Protein AF-0000000079719500 (afdb_homodimer)

Foldseek 3Di:
DPPPPPPVVVVCVQQVDDVQLLLLQVQLVHKDWLVVSVVSDPPDDPVNSVVNVVSNVVVQQKDWDWDPDVVIIIMIHGDPNNNVCNVVSVVVVVVCVVVVPD/DPPPPPPVVVVCVQQVDDVQLLLLQVQLVHKDWLVVSVVSDPPDDPVNSVVNVVSNVVVQQKDWDWDPDVVIIIMIHGDPNNNVCNVVSVVVVVVCVVVVPD

InterPro domains:
  IPR002577 Helix-turn-helix, HxlR type [PF01638] (14-101)
  IPR002577 Helix-turn-helix, HxlR type [PS51118] (6-102)
  IPR036388 Winged helix-like DNA-binding domain superfamily [G3DSA:1.10.10.10] (1-102)
  IPR036390 Winged helix DNA-binding domain superfamily [SSF46785] (4-100)

Organism: NCBI:txid616991

Structure (mmCIF, N/CA/C/O backbone):
data_AF-0000000079719500-model_v1
#
loop_
_entity.id
_entity.type
_entity.pdbx_description
1 polymer 'HxlR family transcriptional regulator'
#
loop_
_atom_site.group_PDB
_atom_site.id
_atom_site.type_symbol
_atom_site.label_atom_id
_atom_site.label_alt_id
_atom_site.label_comp_id
_atom_site.label_asym_id
_atom_site.label_entity_id
_atom_site.label_seq_id
_atom_site.pdbx_PDB_ins_code
_atom_site.Cartn_x
_atom_site.Cartn_y
_atom_site.Cartn_z
_atom_site.occupancy
_atom_site.B_iso_or_equiv
_atom_site.auth_seq_id
_atom_site.auth_comp_id
_atom_site.auth_asym_id
_atom_site.auth_atom_id
_atom_site.pdbx_PDB_model_num
ATOM 1 N N . MET A 1 1 ? 27.797 7.801 4.324 1 23.97 1 MET A N 1
ATOM 2 C CA . MET A 1 1 ? 26.609 8.305 3.648 1 23.97 1 MET A CA 1
ATOM 3 C C . MET A 1 1 ? 25.406 7.387 3.893 1 23.97 1 MET A C 1
ATOM 5 O O . MET A 1 1 ? 25.406 6.242 3.436 1 23.97 1 MET A O 1
ATOM 9 N N . ILE A 1 2 ? 25.016 7.258 5.203 1 33.28 2 ILE A N 1
ATOM 10 C CA . ILE A 1 2 ? 23.984 6.379 5.727 1 33.28 2 ILE A CA 1
ATOM 11 C C . ILE A 1 2 ? 22.859 6.227 4.691 1 33.28 2 ILE A C 1
ATOM 13 O O . ILE A 1 2 ? 22.234 7.211 4.301 1 33.28 2 ILE A O 1
ATOM 17 N N . LYS A 1 3 ? 23.172 5.645 3.695 1 38.34 3 LYS A N 1
ATOM 18 C CA . LYS A 1 3 ? 22.188 5.359 2.656 1 38.34 3 LYS A CA 1
ATOM 19 C C . LYS A 1 3 ? 20.781 5.258 3.242 1 38.34 3 LYS A C 1
ATOM 21 O O . LYS A 1 3 ? 20.516 4.418 4.102 1 38.34 3 LYS A O 1
ATOM 26 N N . ASN A 1 4 ? 20.188 6.289 3.816 1 45.47 4 ASN A N 1
ATOM 27 C CA . ASN A 1 4 ? 18.906 6.457 4.473 1 45.47 4 ASN A CA 1
ATOM 28 C C . ASN A 1 4 ? 17.828 5.566 3.844 1 45.47 4 ASN A C 1
ATOM 30 O O . ASN A 1 4 ? 16.969 6.047 3.111 1 45.47 4 ASN A O 1
ATOM 34 N N . ASN A 1 5 ? 18.297 4.398 3.344 1 58.22 5 ASN A N 1
ATOM 35 C CA . ASN A 1 5 ? 17.359 3.473 2.707 1 58.22 5 ASN A CA 1
ATOM 36 C C . ASN A 1 5 ? 16.234 3.082 3.65 1 58.22 5 ASN A C 1
ATOM 38 O O . ASN A 1 5 ? 16.469 2.445 4.68 1 58.22 5 ASN A O 1
ATOM 42 N N . CYS A 1 6 ? 15.211 3.836 3.711 1 82.19 6 CYS A N 1
ATOM 43 C CA . CYS A 1 6 ? 14.023 3.682 4.539 1 82.19 6 CYS A CA 1
ATOM 44 C C . CYS A 1 6 ? 13.344 2.34 4.277 1 82.19 6 CYS A C 1
ATOM 46 O O . CYS A 1 6 ? 12.898 2.072 3.16 1 82.19 6 CYS A O 1
ATOM 48 N N . PRO A 1 7 ? 13.641 1.379 5.207 1 91.62 7 PRO A N 1
ATOM 49 C CA . PRO A 1 7 ? 13.008 0.062 5.078 1 91.62 7 PRO A CA 1
ATOM 50 C C . PRO A 1 7 ? 11.586 0.141 4.539 1 91.62 7 PRO A C 1
ATOM 52 O O . PRO A 1 7 ? 11.18 -0.694 3.729 1 91.62 7 PRO A O 1
ATOM 55 N N . LEU A 1 8 ? 10.953 1.129 4.938 1 93.12 8 LEU A N 1
ATOM 56 C CA . LEU A 1 8 ? 9.586 1.283 4.457 1 93.12 8 LEU A CA 1
ATOM 57 C C . LEU A 1 8 ? 9.562 1.54 2.953 1 93.12 8 LEU A C 1
ATOM 59 O O . LEU A 1 8 ? 8.695 1.028 2.246 1 93.12 8 LEU A O 1
ATOM 63 N N . HIS A 1 9 ? 10.523 2.26 2.502 1 91.25 9 HIS A N 1
ATOM 64 C CA . HIS A 1 9 ? 10.625 2.512 1.068 1 91.25 9 HIS A CA 1
ATOM 65 C C . HIS A 1 9 ? 10.789 1.209 0.291 1 91.25 9 HIS A C 1
ATOM 67 O O . HIS A 1 9 ? 10.172 1.028 -0.761 1 91.25 9 HIS A O 1
ATOM 73 N N . TYR A 1 10 ? 11.633 0.415 0.785 1 91.69 10 TYR A N 1
ATOM 74 C CA . TYR A 1 10 ? 11.836 -0.881 0.148 1 91.69 10 TYR A CA 1
ATOM 75 C C . TYR A 1 10 ? 10.531 -1.664 0.072 1 91.69 10 TYR A C 1
ATOM 77 O O . TYR A 1 10 ? 10.172 -2.178 -0.989 1 91.69 10 TYR A O 1
ATOM 85 N N . THR A 1 11 ? 9.82 -1.771 1.182 1 94.81 11 THR A N 1
ATOM 86 C CA . THR A 1 11 ? 8.539 -2.479 1.233 1 94.81 11 THR A CA 1
ATOM 87 C C . THR A 1 11 ? 7.562 -1.907 0.212 1 94.81 11 THR A C 1
ATOM 89 O O . THR A 1 11 ? 6.953 -2.654 -0.556 1 94.81 11 THR A O 1
ATOM 92 N N . LEU A 1 12 ? 7.523 -0.598 0.127 1 94.38 12 LEU A N 1
ATOM 93 C CA . LEU A 1 12 ? 6.527 0.059 -0.716 1 94.38 12 LEU A CA 1
ATOM 94 C C . LEU A 1 12 ? 6.918 -0.037 -2.188 1 94.38 12 LEU A C 1
ATOM 96 O O . LEU A 1 12 ? 6.051 -0.003 -3.064 1 94.38 12 LEU A O 1
ATOM 100 N N . ASN A 1 13 ? 8.18 -0.228 -2.447 1 92.25 13 ASN A N 1
ATOM 101 C CA . ASN A 1 13 ? 8.602 -0.524 -3.812 1 92.25 13 ASN A CA 1
ATOM 102 C C . ASN A 1 13 ? 8.086 -1.883 -4.277 1 92.25 13 ASN A C 1
ATOM 104 O O . ASN A 1 13 ? 7.82 -2.08 -5.465 1 92.25 13 ASN A O 1
ATOM 108 N N . LEU A 1 14 ? 7.867 -2.717 -3.361 1 94.5 14 LEU A N 1
ATOM 109 C CA . LEU A 1 14 ? 7.484 -4.082 -3.707 1 94.5 14 LEU A CA 1
ATOM 110 C C . LEU A 1 14 ? 5.969 -4.242 -3.691 1 94.5 14 LEU A C 1
ATOM 112 O O . LEU A 1 14 ? 5.406 -4.949 -4.531 1 94.5 14 LEU A O 1
ATOM 116 N N . ILE A 1 15 ? 5.301 -3.51 -2.725 1 95.06 15 ILE A N 1
ATOM 117 C CA . ILE A 1 15 ? 3.881 -3.811 -2.592 1 95.06 15 ILE A CA 1
ATOM 118 C C . ILE A 1 15 ? 3.086 -2.51 -2.482 1 95.06 15 ILE A C 1
ATOM 120 O O . ILE A 1 15 ? 1.913 -2.523 -2.104 1 95.06 15 ILE A O 1
ATOM 124 N N . GLY A 1 16 ? 3.684 -1.415 -2.834 1 91.69 16 GLY A N 1
ATOM 125 C CA . GLY A 1 16 ? 3.102 -0.11 -2.564 1 91.69 16 GLY A CA 1
ATOM 126 C C . GLY A 1 16 ? 2.102 0.327 -3.619 1 91.69 16 GLY A C 1
ATOM 127 O O . GLY A 1 16 ? 1.757 1.508 -3.703 1 91.69 16 GLY A O 1
ATOM 128 N N . THR A 1 17 ? 1.729 -0.508 -4.492 1 90 17 THR A N 1
ATOM 129 C CA . THR A 1 17 ? 0.647 -0.19 -5.418 1 90 17 THR A CA 1
ATOM 130 C C . THR A 1 17 ? -0.61 -0.985 -5.074 1 90 17 THR A C 1
ATOM 132 O O . THR A 1 17 ? -0.525 -2.068 -4.492 1 90 17 THR A O 1
ATOM 135 N N . LYS A 1 18 ? -1.757 -0.473 -5.52 1 88.12 18 LYS A N 1
ATOM 136 C CA . LYS A 1 18 ? -3.057 -0.973 -5.078 1 88.12 18 LYS A CA 1
ATOM 137 C C . LYS A 1 18 ? -3.244 -2.434 -5.473 1 88.12 18 LYS A C 1
ATOM 139 O O . LYS A 1 18 ? -3.672 -3.254 -4.656 1 88.12 18 LYS A O 1
ATOM 144 N N . TRP A 1 19 ? -2.818 -2.855 -6.582 1 94.12 19 TRP A N 1
ATOM 145 C CA . TRP A 1 19 ? -3.158 -4.18 -7.09 1 94.12 19 TRP A CA 1
ATOM 146 C C . TRP A 1 19 ? -2.281 -5.25 -6.449 1 94.12 19 TRP A C 1
ATOM 148 O O . TRP A 1 19 ? -2.711 -6.395 -6.285 1 94.12 19 TRP A O 1
ATOM 158 N N . LYS A 1 20 ? -1.087 -4.848 -6.035 1 97.19 20 LYS A N 1
ATOM 159 C CA . LYS A 1 20 ? -0.121 -5.82 -5.531 1 97.19 20 LYS A CA 1
ATOM 160 C C . LYS A 1 20 ? -0.601 -6.441 -4.223 1 97.19 20 LYS A C 1
ATOM 162 O O . LYS A 1 20 ? -0.71 -7.664 -4.117 1 97.19 20 LYS A O 1
ATOM 167 N N . PRO A 1 21 ? -1.02 -5.617 -3.295 1 97.19 21 PRO A N 1
ATOM 168 C CA . PRO A 1 21 ? -1.505 -6.238 -2.059 1 97.19 21 PRO A CA 1
ATOM 169 C C . PRO A 1 21 ? -2.787 -7.043 -2.264 1 97.19 21 PRO A C 1
ATOM 171 O O . PRO A 1 21 ? -3.004 -8.047 -1.583 1 97.19 21 PRO A O 1
ATOM 174 N N . LEU A 1 22 ? -3.641 -6.641 -3.164 1 96.5 22 LEU A N 1
ATOM 175 C CA . LEU A 1 22 ? -4.879 -7.367 -3.42 1 96.5 22 LEU A CA 1
ATOM 176 C C . LEU A 1 22 ? -4.594 -8.758 -3.98 1 96.5 22 LEU A C 1
ATOM 178 O O . LEU A 1 22 ? -5.18 -9.742 -3.535 1 96.5 22 LEU A O 1
ATOM 182 N N . ILE A 1 23 ? -3.672 -8.812 -4.883 1 97.31 23 ILE A N 1
ATOM 183 C CA . ILE A 1 23 ? -3.291 -10.086 -5.48 1 97.31 23 ILE A CA 1
ATOM 184 C C . ILE A 1 23 ? -2.662 -10.984 -4.422 1 97.31 23 ILE A C 1
ATOM 186 O O . ILE A 1 23 ? -3.057 -12.141 -4.266 1 97.31 23 ILE A O 1
ATOM 190 N N . LEU A 1 24 ? -1.771 -10.461 -3.664 1 98.38 24 LEU A N 1
ATOM 191 C CA . LEU A 1 24 ? -1.08 -11.227 -2.631 1 98.38 24 LEU A CA 1
ATOM 192 C C . LEU A 1 24 ? -2.066 -11.758 -1.598 1 98.38 24 LEU A C 1
ATOM 194 O O . LEU A 1 24 ? -1.95 -12.906 -1.153 1 98.38 24 LEU A O 1
ATOM 198 N N . PHE A 1 25 ? -3.01 -10.938 -1.284 1 97.81 25 PHE A N 1
ATOM 199 C CA . PHE A 1 25 ? -4.004 -11.297 -0.277 1 97.81 25 PHE A CA 1
ATOM 200 C C . PHE A 1 25 ? -4.816 -12.508 -0.719 1 97.81 25 PHE A C 1
ATOM 202 O O . PHE A 1 25 ? -5.031 -13.438 0.063 1 97.81 25 PHE A O 1
ATOM 209 N N . HIS A 1 26 ? -5.27 -12.492 -1.947 1 97.19 26 HIS A N 1
ATOM 210 C CA . HIS A 1 26 ? -6.109 -13.578 -2.453 1 97.19 26 HIS A CA 1
ATOM 211 C C . HIS A 1 26 ? -5.316 -14.875 -2.576 1 97.19 26 HIS A C 1
ATOM 213 O O . HIS A 1 26 ? -5.895 -15.961 -2.568 1 97.19 26 HIS A O 1
ATOM 219 N N . LEU A 1 27 ? -3.99 -14.812 -2.58 1 98.31 27 LEU A N 1
ATOM 220 C CA . LEU A 1 27 ? -3.148 -15.992 -2.721 1 98.31 27 LEU A CA 1
ATOM 221 C C . LEU A 1 27 ? -2.783 -16.562 -1.354 1 98.31 27 LEU A C 1
ATOM 223 O O . LEU A 1 27 ? -2.162 -17.625 -1.267 1 98.31 27 LEU A O 1
ATOM 227 N N . LEU A 1 28 ? -3.148 -15.859 -0.327 1 97.94 28 LEU A N 1
ATOM 228 C CA . LEU A 1 28 ? -2.852 -16.328 1.02 1 97.94 28 LEU A CA 1
ATOM 229 C C . LEU A 1 28 ? -3.527 -17.672 1.285 1 97.94 28 LEU A C 1
ATOM 231 O O . LEU A 1 28 ? -3.014 -18.5 2.051 1 97.94 28 LEU A O 1
ATOM 235 N N . ASP A 1 29 ? -4.629 -17.891 0.663 1 95.56 29 ASP A N 1
ATOM 236 C CA . ASP A 1 29 ? -5.395 -19.109 0.908 1 95.56 29 ASP A CA 1
ATOM 237 C C . ASP A 1 29 ? -4.906 -20.25 0.025 1 95.56 29 ASP A C 1
ATOM 239 O O . ASP A 1 29 ? -5.418 -21.375 0.107 1 95.56 29 ASP A O 1
ATOM 243 N N . GLY A 1 30 ? -3.967 -20 -0.856 1 97.88 30 GLY A N 1
ATOM 244 C CA . GLY A 1 30 ? -3.402 -21.016 -1.72 1 97.88 30 GLY A CA 1
ATOM 245 C C . GLY A 1 30 ? -3.277 -20.578 -3.166 1 97.88 30 GLY A C 1
ATOM 246 O O . GLY A 1 30 ? -3.66 -19.469 -3.514 1 97.88 30 GLY A O 1
ATOM 247 N N . PRO A 1 31 ? -2.709 -21.5 -3.963 1 98.5 31 PRO A N 1
ATOM 248 C CA . PRO A 1 31 ? -2.539 -21.188 -5.387 1 98.5 31 PRO A CA 1
ATOM 249 C C . PRO A 1 31 ? -3.867 -20.969 -6.102 1 98.5 31 PRO A C 1
ATOM 251 O O . PRO A 1 31 ? -4.875 -21.594 -5.762 1 98.5 31 PRO A O 1
ATOM 254 N N . LEU A 1 32 ? -3.846 -20.078 -7.078 1 98.56 32 LEU A N 1
ATOM 255 C CA . LEU A 1 32 ? -5.016 -19.812 -7.906 1 98.56 32 LEU A CA 1
ATOM 256 C C . LEU A 1 32 ? -4.633 -19.734 -9.383 1 98.56 32 LEU A C 1
ATOM 258 O O . LEU A 1 32 ? -3.568 -19.219 -9.727 1 98.56 32 LEU A O 1
ATOM 262 N N . ARG A 1 33 ? -5.57 -20.25 -10.148 1 98.06 33 ARG A N 1
ATOM 263 C CA . ARG A 1 33 ? -5.41 -20.062 -11.586 1 98.06 33 ARG A CA 1
ATOM 264 C C . ARG A 1 33 ? -5.512 -18.594 -11.961 1 98.06 33 ARG A C 1
ATOM 266 O O . ARG A 1 33 ? -6.262 -17.844 -11.344 1 98.06 33 ARG A O 1
ATOM 273 N N . SER A 1 34 ? -4.805 -18.266 -13.031 1 97.81 34 SER A N 1
ATOM 274 C CA . SER A 1 34 ? -4.703 -16.875 -13.453 1 97.81 34 SER A CA 1
ATOM 275 C C . SER A 1 34 ? -6.082 -16.25 -13.648 1 97.81 34 SER A C 1
ATOM 277 O O . SER A 1 34 ? -6.371 -15.195 -13.086 1 97.81 34 SER A O 1
ATOM 279 N N . GLY A 1 35 ? -6.922 -16.922 -14.375 1 97.06 35 GLY A N 1
ATOM 280 C CA . GLY A 1 35 ? -8.25 -16.406 -14.641 1 97.06 35 GLY A CA 1
ATOM 281 C C . GLY A 1 35 ? -9.086 -16.219 -13.383 1 97.06 35 GLY A C 1
ATOM 282 O O . GLY A 1 35 ? -9.797 -15.227 -13.25 1 97.06 35 GLY A O 1
ATOM 283 N N . VAL A 1 36 ? -9.023 -17.125 -12.469 1 97.31 36 VAL A N 1
ATOM 284 C CA . VAL A 1 36 ? -9.758 -17.078 -11.203 1 97.31 36 VAL A CA 1
ATOM 285 C C . VAL A 1 36 ? -9.234 -15.922 -10.344 1 97.31 36 VAL A C 1
ATOM 287 O O . VAL A 1 36 ? -10.016 -15.164 -9.773 1 97.31 36 VAL A O 1
ATOM 290 N N . LEU A 1 37 ? -7.914 -15.805 -10.297 1 97.56 37 LEU A N 1
ATOM 291 C CA . LEU A 1 37 ? -7.281 -14.742 -9.531 1 97.56 37 LEU A CA 1
ATOM 292 C C . LEU A 1 37 ? -7.707 -13.367 -10.039 1 97.56 37 LEU A C 1
ATOM 294 O O . LEU A 1 37 ? -8.086 -12.5 -9.25 1 97.56 37 LEU A O 1
ATOM 298 N N . GLN A 1 38 ? -7.684 -13.188 -11.312 1 97.25 38 GLN A N 1
ATOM 299 C CA . GLN A 1 38 ? -8.07 -11.906 -11.891 1 97.25 38 GLN A CA 1
ATOM 300 C C . GLN A 1 38 ? -9.516 -11.57 -11.562 1 97.25 38 GLN A C 1
ATOM 302 O O . GLN A 1 38 ? -9.828 -10.422 -11.234 1 97.25 38 GLN A O 1
ATOM 307 N N . LYS A 1 39 ? -10.398 -12.539 -11.57 1 95.75 39 LYS A N 1
ATOM 308 C CA . LYS A 1 39 ? -11.82 -12.336 -11.32 1 95.75 39 LYS A CA 1
ATOM 309 C C . LYS A 1 39 ? -12.07 -11.922 -9.867 1 95.75 39 LYS A C 1
ATOM 311 O O . LYS A 1 39 ? -13.039 -11.219 -9.578 1 95.75 39 LYS A O 1
ATOM 316 N N . LYS A 1 40 ? -11.219 -12.32 -8.992 1 94.25 40 LYS A N 1
ATOM 317 C CA . LYS A 1 40 ? -11.375 -12.016 -7.574 1 94.25 40 LYS A CA 1
ATOM 318 C C . LYS A 1 40 ? -11.016 -10.562 -7.281 1 94.25 40 LYS A C 1
ATOM 320 O O . LYS A 1 40 ? -11.359 -10.039 -6.219 1 94.25 40 LYS A O 1
ATOM 325 N N . ILE A 1 41 ? -10.312 -9.953 -8.195 1 93.19 41 ILE A N 1
ATOM 326 C CA . ILE A 1 41 ? -9.867 -8.578 -7.992 1 93.19 41 ILE A CA 1
ATOM 327 C C . ILE A 1 41 ? -10.766 -7.621 -8.773 1 93.19 41 ILE A C 1
ATOM 329 O O . ILE A 1 41 ? -10.523 -7.359 -9.961 1 93.19 41 ILE A O 1
ATOM 333 N N . SER A 1 42 ? -11.672 -7.062 -8.086 1 88.56 42 SER A N 1
ATOM 334 C CA . SER A 1 42 ? -12.664 -6.199 -8.719 1 88.56 42 SER A CA 1
ATOM 335 C C . SER A 1 42 ? -12.023 -4.934 -9.273 1 88.56 42 SER A C 1
ATOM 337 O O . SER A 1 42 ? -11.266 -4.258 -8.578 1 88.56 42 SER A O 1
ATOM 339 N N . GLY A 1 43 ? -12.336 -4.754 -10.578 1 90.81 43 GLY A N 1
ATOM 340 C CA . GLY A 1 43 ? -11.977 -3.463 -11.141 1 90.81 43 GLY A CA 1
ATOM 341 C C . GLY A 1 43 ? -10.633 -3.469 -11.844 1 90.81 43 GLY A C 1
ATOM 342 O O . GLY A 1 43 ? -10.273 -2.504 -12.516 1 90.81 43 GLY A O 1
ATOM 343 N N . VAL A 1 44 ? -9.898 -4.57 -11.75 1 93.75 44 VAL A N 1
ATOM 344 C CA . VAL A 1 44 ? -8.57 -4.602 -12.359 1 93.75 44 VAL A CA 1
ATOM 345 C C . VAL A 1 44 ? -8.695 -4.938 -13.844 1 93.75 44 VAL A C 1
ATOM 347 O O . VAL A 1 44 ? -9.438 -5.848 -14.219 1 93.75 44 VAL A O 1
ATOM 350 N N . SER A 1 45 ? -8.039 -4.191 -14.68 1 96.44 45 SER A N 1
ATOM 351 C CA . SER A 1 45 ? -7.984 -4.523 -16.094 1 96.44 45 SER A CA 1
ATOM 352 C C . SER A 1 45 ? -7.012 -5.668 -16.359 1 96.44 45 SER A C 1
ATOM 354 O O . SER A 1 45 ? -6.133 -5.945 -15.539 1 96.44 45 SER A O 1
ATOM 356 N N . ASN A 1 46 ? -7.168 -6.258 -17.516 1 96.81 46 ASN A N 1
ATOM 357 C CA . ASN A 1 46 ? -6.262 -7.328 -17.906 1 96.81 46 ASN A CA 1
ATOM 358 C C . ASN A 1 46 ? -4.816 -6.844 -17.969 1 96.81 46 ASN A C 1
ATOM 360 O O . ASN A 1 46 ? -3.902 -7.547 -17.531 1 96.81 46 ASN A O 1
ATOM 364 N N . LYS A 1 47 ? -4.633 -5.777 -18.5 1 97.75 47 LYS A N 1
ATOM 365 C CA . LYS A 1 47 ? -3.291 -5.211 -18.625 1 97.75 47 LYS A CA 1
ATOM 366 C C . LYS A 1 47 ? -2.645 -5.023 -17.25 1 97.75 47 LYS A C 1
ATOM 368 O O . LYS A 1 47 ? -1.52 -5.477 -17.031 1 97.75 47 LYS A O 1
ATOM 373 N N . MET A 1 48 ? -3.391 -4.344 -16.359 1 97.06 48 MET A N 1
ATOM 374 C CA . MET A 1 48 ? -2.861 -4.055 -15.031 1 97.06 48 MET A CA 1
ATOM 375 C C . MET A 1 48 ? -2.639 -5.344 -14.242 1 97.06 48 MET A C 1
ATOM 377 O O . MET A 1 48 ? -1.677 -5.449 -13.484 1 97.06 48 MET A O 1
ATOM 381 N N . PHE A 1 49 ? -3.533 -6.258 -14.43 1 97.88 49 PHE A N 1
ATOM 382 C CA . PHE A 1 49 ? -3.363 -7.555 -13.789 1 97.88 49 PHE A CA 1
ATOM 383 C C . PHE A 1 49 ? -2.074 -8.227 -14.242 1 97.88 49 PHE A C 1
ATOM 385 O O . PHE A 1 49 ? -1.24 -8.609 -13.422 1 97.88 49 PHE A O 1
ATOM 392 N N . THR A 1 50 ? -1.858 -8.375 -15.531 1 98.12 50 THR A N 1
ATOM 393 C CA . THR A 1 50 ? -0.696 -9.039 -16.109 1 98.12 50 THR A CA 1
ATOM 394 C C . THR A 1 50 ? 0.594 -8.352 -15.68 1 98.12 50 THR A C 1
ATOM 396 O O . THR A 1 50 ? 1.56 -9.008 -15.289 1 98.12 50 THR A O 1
ATOM 399 N N . GLN A 1 51 ? 0.554 -7.047 -15.75 1 98.06 51 GLN A N 1
ATOM 400 C CA . GLN A 1 51 ? 1.717 -6.277 -15.312 1 98.06 51 GLN A CA 1
ATOM 401 C C . GLN A 1 51 ? 2.037 -6.543 -13.844 1 98.06 51 GLN A C 1
ATOM 403 O O . GLN A 1 51 ? 3.203 -6.707 -13.484 1 98.06 51 GLN A O 1
ATOM 408 N N . THR A 1 52 ? 1.011 -6.582 -13.031 1 98.19 52 THR A N 1
ATOM 409 C CA . THR A 1 52 ? 1.183 -6.727 -11.594 1 98.19 52 THR A CA 1
ATOM 410 C C . THR A 1 52 ? 1.734 -8.109 -11.25 1 98.19 52 THR A C 1
ATOM 412 O O . THR A 1 52 ? 2.68 -8.227 -10.469 1 98.19 52 THR A O 1
ATOM 415 N N . VAL A 1 53 ? 1.207 -9.156 -11.812 1 98.44 53 VAL A N 1
ATOM 416 C CA . VAL A 1 53 ? 1.669 -10.5 -11.5 1 98.44 53 VAL A CA 1
ATOM 417 C C . VAL A 1 53 ? 3.1 -10.688 -12 1 98.44 53 VAL A C 1
ATOM 419 O O . VAL A 1 53 ? 3.896 -11.398 -11.375 1 98.44 53 VAL A O 1
ATOM 422 N N . ARG A 1 54 ? 3.436 -10.078 -13.102 1 98.44 54 ARG A N 1
ATOM 423 C CA . ARG A 1 54 ? 4.805 -10.141 -13.602 1 98.44 54 ARG A CA 1
ATOM 424 C C . ARG A 1 54 ? 5.773 -9.477 -12.625 1 98.44 54 ARG A C 1
ATOM 426 O O . ARG A 1 54 ? 6.832 -10.023 -12.328 1 98.44 54 ARG A O 1
ATOM 433 N N . GLU A 1 55 ? 5.445 -8.32 -12.172 1 98.19 55 GLU A N 1
ATOM 434 C CA . GLU A 1 55 ? 6.289 -7.609 -11.219 1 98.19 55 GLU A CA 1
ATOM 435 C C . GLU A 1 55 ? 6.438 -8.391 -9.922 1 98.19 55 GLU A C 1
ATOM 437 O O . GLU A 1 55 ? 7.535 -8.484 -9.367 1 98.19 55 GLU A O 1
ATOM 442 N N . LEU A 1 56 ? 5.332 -8.891 -9.445 1 98.5 56 LEU A N 1
ATOM 443 C CA . LEU A 1 56 ? 5.355 -9.68 -8.219 1 98.5 56 LEU A CA 1
ATOM 444 C C . LEU A 1 56 ? 6.238 -10.914 -8.375 1 98.5 56 LEU A C 1
ATOM 446 O O . LEU A 1 56 ? 6.938 -11.305 -7.438 1 98.5 56 LEU A O 1
ATOM 450 N N . GLU A 1 57 ? 6.148 -11.539 -9.547 1 98.69 57 GLU A N 1
ATOM 451 C CA . GLU A 1 57 ? 7.004 -12.688 -9.836 1 98.69 57 GLU A CA 1
ATOM 452 C C . GLU A 1 57 ? 8.477 -12.281 -9.883 1 98.69 57 GLU A C 1
ATOM 454 O O . GLU A 1 57 ? 9.328 -12.938 -9.281 1 98.69 57 GLU A O 1
ATOM 459 N N . GLN A 1 58 ? 8.812 -11.219 -10.594 1 98.12 58 GLN A N 1
ATOM 460 C CA . GLN A 1 58 ? 10.18 -10.719 -10.727 1 98.12 58 GLN A CA 1
ATOM 461 C C . GLN A 1 58 ? 10.766 -10.375 -9.359 1 98.12 58 GLN A C 1
ATOM 463 O O . GLN A 1 58 ? 11.961 -10.586 -9.125 1 98.12 58 GLN A O 1
ATOM 468 N N . ASP A 1 59 ? 9.922 -9.891 -8.469 1 96.81 59 ASP A N 1
ATOM 469 C CA . ASP A 1 59 ? 10.367 -9.469 -7.145 1 96.81 59 ASP A CA 1
ATOM 470 C C . ASP A 1 59 ? 10.391 -10.641 -6.168 1 96.81 59 ASP A C 1
ATOM 472 O O . ASP A 1 59 ? 10.727 -10.477 -4.996 1 96.81 59 ASP A O 1
ATOM 476 N N . GLY A 1 60 ? 9.969 -11.773 -6.641 1 97.81 60 GLY A N 1
ATOM 477 C CA . GLY A 1 60 ? 10.086 -12.992 -5.855 1 97.81 60 GLY A CA 1
ATOM 478 C C . GLY A 1 60 ? 8.992 -13.133 -4.816 1 97.81 60 GLY A C 1
ATOM 479 O O . GLY A 1 60 ? 9.172 -13.805 -3.801 1 97.81 60 GLY A O 1
ATOM 480 N N . LEU A 1 61 ? 7.883 -12.508 -5.043 1 98.5 61 LEU A N 1
ATOM 481 C CA . LEU A 1 61 ? 6.793 -12.57 -4.074 1 98.5 61 LEU A CA 1
ATOM 482 C C . LEU A 1 61 ? 5.785 -13.648 -4.457 1 98.5 61 LEU A C 1
ATOM 484 O O . LEU A 1 61 ? 5.098 -14.195 -3.592 1 98.5 61 LEU A O 1
ATOM 488 N N . ILE A 1 62 ? 5.66 -13.914 -5.75 1 98.81 62 ILE A N 1
ATOM 489 C CA . ILE A 1 62 ? 4.801 -15.008 -6.188 1 98.81 62 ILE A CA 1
ATOM 490 C C . ILE A 1 62 ? 5.566 -15.906 -7.156 1 98.81 62 ILE A C 1
ATOM 492 O O . ILE A 1 62 ? 6.582 -15.5 -7.719 1 98.81 62 ILE A O 1
ATOM 496 N N . ALA A 1 63 ? 5.121 -17.125 -7.246 1 98.81 63 ALA A N 1
ATOM 497 C CA . ALA A 1 63 ? 5.617 -18.109 -8.211 1 98.81 63 ALA A CA 1
ATOM 498 C C . ALA A 1 63 ? 4.57 -18.406 -9.281 1 98.81 63 ALA A C 1
ATOM 5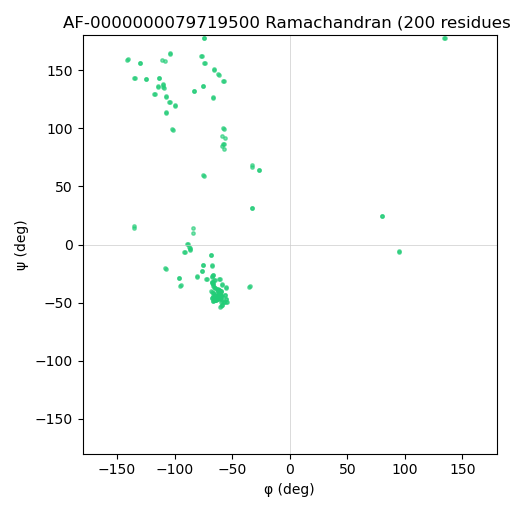00 O O . ALA A 1 63 ? 3.377 -18.5 -8.977 1 98.81 63 ALA A O 1
ATOM 501 N N . ARG A 1 64 ? 5.031 -18.484 -10.453 1 98.38 64 ARG A N 1
ATOM 502 C CA . ARG A 1 64 ? 4.199 -18.781 -11.609 1 98.38 64 ARG A CA 1
ATOM 503 C C . ARG A 1 64 ? 4.418 -20.219 -12.07 1 98.38 64 ARG A C 1
ATOM 505 O O . ARG A 1 64 ? 5.555 -20.641 -12.312 1 98.38 64 ARG A O 1
ATOM 512 N N . LYS A 1 65 ? 3.389 -21.047 -12.141 1 98.25 65 LYS A N 1
ATOM 513 C CA . LYS A 1 65 ? 3.453 -22.422 -12.641 1 98.25 65 LYS A CA 1
ATOM 514 C C . LYS A 1 65 ? 2.578 -22.594 -13.883 1 98.25 65 LYS A C 1
ATOM 516 O O . LYS A 1 65 ? 1.402 -22.219 -13.875 1 98.25 65 LYS A O 1
ATOM 521 N N . VAL A 1 66 ? 3.174 -23.141 -14.883 1 97.19 66 VAL A N 1
ATOM 522 C CA . VAL A 1 66 ? 2.447 -23.359 -16.125 1 97.19 66 VAL A CA 1
ATOM 523 C C . VAL A 1 66 ? 2.15 -24.859 -16.281 1 97.19 66 VAL A C 1
ATOM 525 O O . VAL A 1 66 ? 3.037 -25.688 -16.109 1 97.19 66 VAL A O 1
ATOM 528 N N . PHE A 1 67 ? 0.935 -25.188 -16.516 1 96.25 67 PHE A N 1
ATOM 529 C CA . PHE A 1 67 ? 0.522 -26.547 -16.797 1 96.25 67 PHE A CA 1
ATOM 530 C C . PHE A 1 67 ? 0.341 -26.766 -18.297 1 96.25 67 PHE A C 1
ATOM 532 O O . PHE A 1 67 ? -0.452 -26.062 -18.938 1 96.25 67 PHE A O 1
ATOM 539 N N . PRO A 1 68 ? 1.084 -27.641 -18.797 1 93.12 68 PRO A 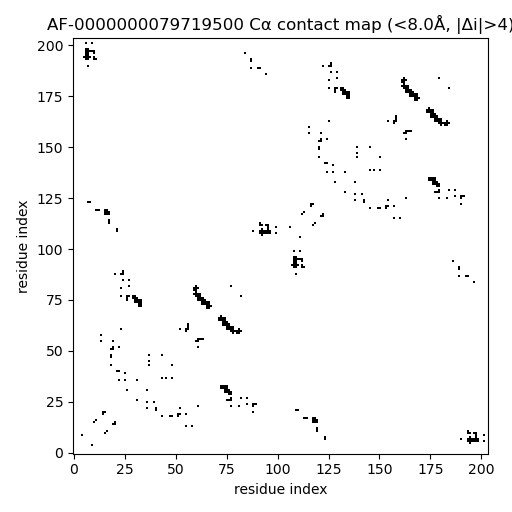N 1
ATOM 540 C CA . PRO A 1 68 ? 1.084 -27.859 -20.25 1 93.12 68 PRO A CA 1
ATOM 541 C C . PRO A 1 68 ? -0.163 -28.609 -20.734 1 93.12 68 PRO A C 1
ATOM 543 O O . PRO A 1 68 ? -0.063 -29.719 -21.25 1 93.12 68 PRO A O 1
ATOM 546 N N . VAL A 1 69 ? -1.286 -28.141 -20.547 1 93.5 69 VAL A N 1
ATOM 547 C CA . VAL A 1 69 ? -2.557 -28.641 -21.062 1 93.5 69 VAL A CA 1
ATOM 548 C C . VAL A 1 69 ? -3.023 -27.766 -22.219 1 93.5 69 VAL A C 1
ATOM 550 O O . VAL A 1 69 ? -2.355 -26.797 -22.578 1 93.5 69 VAL A O 1
ATOM 553 N N . VAL A 1 70 ? -3.98 -28.234 -23.016 1 92.19 70 VAL A N 1
ATOM 554 C CA . VAL A 1 70 ? -4.543 -27.453 -24.109 1 92.19 70 VAL A CA 1
ATOM 555 C C . VAL A 1 70 ? -5.953 -27 -23.75 1 92.19 70 VAL A C 1
ATOM 557 O O . VAL A 1 70 ? -6.848 -27.828 -23.562 1 92.19 70 VAL A O 1
ATOM 560 N N . PRO A 1 71 ? -6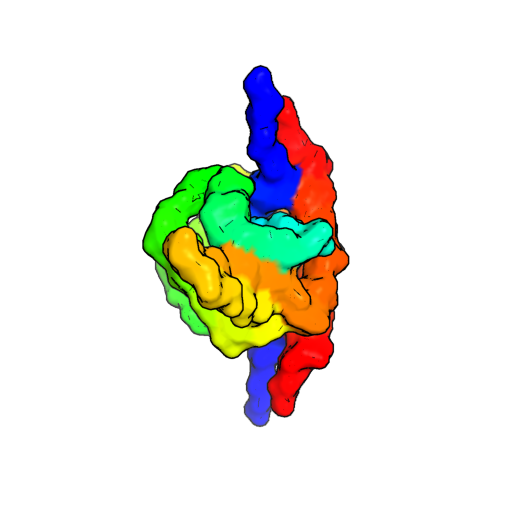.137 -25.547 -23.562 1 92.44 71 PRO A N 1
ATOM 561 C CA . PRO A 1 71 ? -5.156 -24.469 -23.562 1 92.44 71 PRO A CA 1
ATOM 562 C C . PRO A 1 71 ? -4.32 -24.422 -22.297 1 92.44 71 PRO A C 1
ATOM 564 O O . PRO A 1 71 ? -4.762 -24.906 -21.25 1 92.44 71 PRO A O 1
ATOM 567 N N . PRO A 1 72 ? -3.143 -23.844 -22.375 1 94.94 72 PRO A N 1
ATOM 568 C CA . PRO A 1 72 ? -2.262 -23.812 -21.203 1 94.94 72 PRO A CA 1
ATOM 569 C C . PRO A 1 72 ? -2.91 -23.141 -19.984 1 94.94 72 PRO A C 1
ATOM 571 O O . PRO A 1 72 ? -3.646 -22.156 -20.141 1 94.94 72 PRO A O 1
ATOM 574 N N . LYS A 1 73 ? -2.676 -23.688 -18.828 1 95.5 73 LYS A N 1
ATOM 575 C CA . LYS A 1 73 ? -3.17 -23.125 -17.578 1 95.5 73 LYS A CA 1
ATOM 576 C C . LYS A 1 73 ? -2.029 -22.547 -16.75 1 95.5 73 LYS A C 1
ATOM 578 O O . LYS A 1 73 ? -0.955 -23.156 -16.656 1 95.5 73 LYS A O 1
ATOM 583 N N . VAL A 1 74 ? -2.268 -21.422 -16.25 1 97.69 74 VAL A N 1
ATOM 584 C CA . VAL A 1 74 ? -1.282 -20.781 -15.383 1 97.69 74 VAL A CA 1
ATOM 585 C C . VAL A 1 74 ? -1.837 -20.656 -13.969 1 97.69 74 VAL A C 1
ATOM 587 O O . VAL A 1 74 ? -3.006 -20.312 -13.781 1 97.69 74 VAL A O 1
ATOM 590 N N . GLU A 1 75 ? -0.931 -21 -13 1 98.5 75 GLU A N 1
ATOM 591 C CA . GLU A 1 75 ? -1.275 -20.844 -11.594 1 98.5 75 GLU A CA 1
ATOM 592 C C . GLU A 1 75 ? -0.256 -19.984 -10.867 1 98.5 75 GLU A C 1
ATOM 594 O O . GLU A 1 75 ? 0.942 -20.047 -11.148 1 98.5 75 GLU A O 1
ATOM 599 N N . TYR A 1 76 ? -0.801 -19.203 -9.977 1 98.81 76 TYR A N 1
ATOM 600 C CA . TYR A 1 76 ? 0.063 -18.406 -9.125 1 98.81 76 TYR A CA 1
ATOM 601 C C . TYR A 1 76 ? -0.037 -18.859 -7.672 1 98.81 76 TYR A C 1
ATOM 603 O O . TYR A 1 76 ? -1.114 -19.234 -7.203 1 98.81 76 TYR A O 1
ATOM 611 N N . SER A 1 77 ? 1.112 -18.812 -6.988 1 98.88 77 SER A N 1
ATOM 612 C CA . SER A 1 77 ? 1.19 -19.078 -5.555 1 98.88 77 SER A CA 1
ATOM 613 C C . SER A 1 77 ? 2.17 -18.141 -4.867 1 98.88 77 SER A C 1
ATOM 615 O O . SER A 1 77 ? 3.008 -17.516 -5.527 1 98.88 77 SER A O 1
ATOM 617 N N . LEU A 1 78 ? 2.006 -18 -3.568 1 98.81 78 LEU A N 1
ATOM 618 C CA . LEU A 1 78 ? 2.963 -17.203 -2.818 1 98.81 78 LEU A CA 1
ATOM 619 C C . LEU A 1 78 ? 4.273 -17.953 -2.627 1 98.81 78 LEU A C 1
ATOM 621 O O . LEU A 1 78 ? 4.27 -19.172 -2.383 1 98.81 78 LEU A O 1
ATOM 625 N N . THR A 1 79 ? 5.395 -17.234 -2.828 1 98.69 79 THR A N 1
ATOM 626 C CA . THR A 1 79 ? 6.664 -17.75 -2.324 1 98.69 79 THR A CA 1
ATOM 627 C C . THR A 1 79 ? 6.746 -17.594 -0.808 1 98.69 79 THR A C 1
ATOM 629 O O . THR A 1 79 ? 5.816 -17.078 -0.182 1 98.69 79 THR A O 1
ATOM 632 N N . ASN A 1 80 ? 7.891 -18.094 -0.215 1 97.69 80 ASN A N 1
ATOM 633 C CA . ASN A 1 80 ? 8.109 -17.859 1.209 1 97.69 80 ASN A CA 1
ATOM 634 C C . ASN A 1 80 ? 8.164 -16.375 1.535 1 97.69 80 ASN A C 1
ATOM 636 O O . ASN A 1 80 ? 7.621 -15.93 2.549 1 97.69 80 ASN A O 1
ATOM 640 N N . LYS A 1 81 ? 8.805 -15.602 0.67 1 97.44 81 LYS A N 1
ATOM 641 C CA . LYS A 1 81 ? 8.867 -14.148 0.839 1 97.44 81 LYS A CA 1
ATOM 642 C C . LYS A 1 81 ? 7.477 -13.523 0.77 1 97.44 81 LYS A C 1
ATOM 644 O O . LYS A 1 81 ? 7.129 -12.688 1.602 1 97.44 81 LYS A O 1
ATOM 649 N N . GLY A 1 82 ? 6.684 -13.953 -0.184 1 98.25 82 GLY A N 1
ATOM 650 C CA . GLY A 1 82 ? 5.312 -13.477 -0.286 1 98.25 82 GLY A CA 1
ATOM 651 C C . GLY A 1 82 ? 4.473 -13.805 0.933 1 98.25 82 GLY A C 1
ATOM 652 O O . GLY A 1 82 ? 3.723 -12.961 1.424 1 98.25 82 GLY A O 1
ATOM 653 N N . LYS A 1 83 ? 4.664 -15.008 1.412 1 98.19 83 LYS A N 1
ATOM 654 C CA . LYS A 1 83 ? 3.906 -15.477 2.57 1 98.19 83 LYS A CA 1
ATOM 655 C C . LYS A 1 83 ? 4.266 -14.68 3.818 1 98.19 83 LYS A C 1
ATOM 657 O O . LYS A 1 83 ? 3.42 -14.469 4.691 1 98.19 83 LYS A O 1
ATOM 662 N N . SER A 1 84 ? 5.457 -14.227 3.865 1 97.75 84 SER A N 1
ATOM 663 C CA . SER A 1 84 ? 5.922 -13.508 5.043 1 97.75 84 SER A CA 1
ATOM 664 C C . SER A 1 84 ? 5.215 -12.164 5.18 1 97.75 84 SER A C 1
ATOM 666 O O . SER A 1 84 ? 5.309 -11.508 6.219 1 97.75 84 SER A O 1
ATOM 668 N N . LEU A 1 85 ? 4.43 -11.742 4.156 1 97.88 85 LEU A N 1
ATOM 669 C CA . LEU A 1 85 ? 3.674 -10.492 4.188 1 97.88 85 LEU A CA 1
ATOM 670 C C . LEU A 1 85 ? 2.289 -10.711 4.789 1 97.88 85 LEU A C 1
ATOM 672 O O . LEU A 1 85 ? 1.521 -9.766 4.949 1 97.88 85 LEU A O 1
ATOM 676 N N . GLU A 1 86 ? 1.973 -11.883 5.18 1 98.12 86 GLU A N 1
ATOM 677 C CA . GLU A 1 86 ? 0.617 -12.242 5.59 1 98.12 86 GLU A CA 1
ATOM 678 C C . GLU A 1 86 ? 0.112 -11.32 6.695 1 98.12 86 GLU A C 1
ATOM 680 O O . GLU A 1 86 ? -0.997 -10.789 6.609 1 98.12 86 GLU A O 1
ATOM 685 N N . ASP A 1 87 ? 0.931 -11.102 7.688 1 97.62 87 ASP A N 1
ATOM 686 C CA . ASP A 1 87 ? 0.482 -10.312 8.828 1 97.62 87 ASP A CA 1
ATOM 687 C C . ASP A 1 87 ? 0.135 -8.883 8.406 1 97.62 87 ASP A C 1
ATOM 689 O O . ASP A 1 87 ? -0.854 -8.312 8.875 1 97.62 87 ASP A O 1
ATOM 693 N N . ILE A 1 88 ? 0.918 -8.352 7.543 1 97.62 88 ILE A N 1
ATOM 694 C CA . ILE A 1 88 ? 0.691 -6.996 7.043 1 97.62 88 ILE A CA 1
ATOM 695 C C . ILE A 1 88 ? -0.602 -6.957 6.234 1 97.62 88 ILE A C 1
ATOM 697 O O . ILE A 1 88 ? -1.449 -6.086 6.445 1 97.62 88 ILE A O 1
ATOM 701 N N . LEU A 1 89 ? -0.791 -7.887 5.34 1 97.44 89 LEU A N 1
ATOM 702 C CA . LEU A 1 89 ? -1.967 -7.949 4.477 1 97.44 89 LEU A CA 1
ATOM 703 C C . LEU A 1 89 ? -3.236 -8.125 5.305 1 97.44 89 LEU A C 1
ATOM 705 O O . LEU A 1 89 ? -4.238 -7.453 5.062 1 97.44 89 LEU A O 1
ATOM 709 N N . ARG A 1 90 ? -3.168 -8.984 6.254 1 97.12 90 ARG A N 1
ATOM 710 C CA . ARG A 1 90 ? -4.328 -9.234 7.105 1 97.12 90 ARG A CA 1
ATOM 711 C C . ARG A 1 90 ? -4.637 -8.016 7.977 1 97.12 90 ARG A C 1
ATOM 713 O O . ARG A 1 90 ? -5.801 -7.707 8.227 1 97.12 90 ARG A O 1
ATOM 720 N N . SER A 1 91 ? -3.625 -7.383 8.492 1 97 91 SER A N 1
ATOM 721 C CA . SER A 1 91 ? -3.834 -6.176 9.281 1 97 91 SER A CA 1
ATOM 722 C C . SER A 1 91 ? -4.512 -5.086 8.453 1 97 91 SER A C 1
ATOM 724 O O . SER A 1 91 ? -5.391 -4.379 8.953 1 97 91 SER A O 1
ATOM 726 N N . MET A 1 92 ? -4.102 -4.934 7.207 1 96.44 92 MET A N 1
ATOM 727 C CA . MET A 1 92 ? -4.742 -3.967 6.316 1 96.44 92 MET A CA 1
ATOM 728 C C . MET A 1 92 ? -6.207 -4.324 6.09 1 96.44 92 MET A C 1
ATOM 730 O O . MET A 1 92 ? -7.07 -3.443 6.062 1 96.44 92 MET A O 1
ATOM 734 N N . ASP A 1 93 ? -6.445 -5.59 5.867 1 95.56 93 ASP A N 1
ATOM 735 C CA . ASP A 1 93 ? -7.812 -6.062 5.672 1 95.56 93 ASP A CA 1
ATOM 736 C C . ASP A 1 93 ? -8.672 -5.785 6.906 1 95.56 93 ASP A C 1
ATOM 738 O O . ASP A 1 93 ? -9.789 -5.289 6.789 1 95.56 93 ASP A O 1
ATOM 742 N N . GLN A 1 94 ? -8.102 -6.062 8.07 1 95.88 94 GLN A N 1
ATOM 743 C CA . GLN A 1 94 ? -8.82 -5.867 9.328 1 95.88 94 GLN A CA 1
ATOM 744 C C . GLN A 1 94 ? -9.078 -4.383 9.586 1 95.88 94 GLN A C 1
ATOM 746 O O . GLN A 1 94 ? -10.148 -4.012 10.07 1 95.88 94 GLN A O 1
ATOM 751 N N . TRP A 1 95 ? -8.102 -3.584 9.312 1 96.62 95 TRP A N 1
ATOM 752 C CA . TRP A 1 95 ? -8.281 -2.145 9.484 1 96.62 95 TRP A CA 1
ATOM 753 C C . TRP A 1 95 ? -9.43 -1.634 8.617 1 96.62 95 TRP A C 1
ATOM 755 O O . TRP A 1 95 ? -10.273 -0.862 9.086 1 96.62 95 TRP A O 1
ATOM 765 N N . GLY A 1 96 ? -9.406 -2.027 7.344 1 94.62 96 GLY A N 1
ATOM 766 C CA . GLY A 1 96 ? -10.492 -1.645 6.461 1 94.62 96 GLY A CA 1
ATOM 767 C C . GLY A 1 96 ? -11.859 -2.062 6.98 1 94.62 96 GLY A C 1
ATOM 768 O O . GLY A 1 96 ? -12.836 -1.325 6.84 1 94.62 96 GLY A O 1
ATOM 769 N N . ALA A 1 97 ? -11.922 -3.213 7.594 1 93.12 97 ALA A N 1
ATOM 770 C CA . ALA A 1 97 ? -13.172 -3.74 8.125 1 93.12 97 ALA A CA 1
ATOM 771 C C . ALA A 1 97 ? -13.672 -2.895 9.297 1 93.12 97 ALA A C 1
ATOM 773 O O . ALA A 1 97 ? -14.875 -2.785 9.523 1 93.12 97 ALA A O 1
ATOM 774 N N . ALA A 1 98 ? -12.672 -2.354 10.039 1 90.94 98 ALA A N 1
ATOM 775 C CA . ALA A 1 98 ? -13.016 -1.549 11.211 1 90.94 98 ALA A CA 1
ATOM 776 C C . ALA A 1 98 ? -13.586 -0.196 10.797 1 90.94 98 ALA A C 1
ATOM 778 O O . ALA A 1 98 ? -14.359 0.413 11.539 1 90.94 98 ALA A O 1
ATOM 779 N N . PHE A 1 99 ? -13.148 0.261 9.68 1 83.19 99 PHE A N 1
ATOM 780 C CA . PHE A 1 99 ? -13.547 1.598 9.258 1 83.19 99 PHE A CA 1
ATOM 781 C C . PHE A 1 99 ? -14.523 1.527 8.094 1 83.19 99 PHE A C 1
ATOM 783 O O . PHE A 1 99 ? -15.125 2.537 7.719 1 83.19 99 PHE A O 1
ATOM 790 N N . TYR A 1 100 ? -14.453 0.33 7.449 1 66.19 100 TYR A N 1
ATOM 791 C CA . TYR A 1 100 ? -15.375 0.152 6.336 1 66.19 100 TYR A CA 1
ATOM 792 C C . TYR A 1 100 ? -16.828 0.307 6.797 1 66.19 100 TYR A C 1
ATOM 794 O O . TYR A 1 100 ? -17.25 -0.329 7.766 1 66.19 100 TYR A O 1
ATOM 802 N N . GLU A 1 101 ? -17.25 1.486 6.836 1 54.75 101 GLU A N 1
ATOM 803 C CA . GLU A 1 101 ? -18.688 1.622 7.078 1 54.75 101 GLU A CA 1
ATOM 804 C C . GLU A 1 101 ? -19.5 0.907 6 1 54.75 101 GLU A C 1
ATOM 806 O O . GLU A 1 101 ? -19.25 1.078 4.809 1 54.75 101 GLU A O 1
ATOM 811 N N . ASP A 1 102 ? -19.953 -0.469 6.156 1 41.75 102 ASP A N 1
ATOM 812 C CA . ASP A 1 102 ? -21.047 -0.971 5.328 1 41.75 102 ASP A CA 1
ATOM 813 C C . ASP A 1 102 ? -22.109 0.101 5.113 1 41.75 102 ASP A C 1
ATOM 815 O O . ASP A 1 102 ? -22.391 0.893 6.016 1 41.75 102 ASP A O 1
ATOM 819 N N . MET B 1 1 ? -27 -8.75 -2.744 1 24.48 1 MET B N 1
ATOM 820 C CA . MET B 1 1 ? -25.844 -8.516 -3.607 1 24.48 1 MET B CA 1
ATOM 821 C C . MET B 1 1 ? -24.641 -8.094 -2.789 1 24.48 1 MET B C 1
ATOM 823 O O . MET B 1 1 ? -24.625 -7.02 -2.188 1 24.48 1 MET B O 1
ATOM 827 N N . ILE B 1 2 ? -24.203 -9.047 -1.89 1 33.41 2 ILE B N 1
ATOM 828 C CA . ILE B 1 2 ? -23.125 -8.875 -0.911 1 33.41 2 ILE B CA 1
ATOM 829 C C . ILE B 1 2 ? -22.062 -7.941 -1.475 1 33.41 2 ILE B C 1
ATOM 831 O O . ILE B 1 2 ? -21.453 -8.227 -2.51 1 33.41 2 ILE B O 1
ATOM 835 N N . LYS B 1 3 ? -22.406 -6.816 -1.602 1 38.31 3 LYS B N 1
ATOM 836 C CA . LYS B 1 3 ? -21.438 -5.809 -2.033 1 38.31 3 LYS B CA 1
ATOM 837 C C . LYS B 1 3 ? -20.016 -6.203 -1.638 1 38.31 3 LYS B C 1
ATOM 839 O O . LYS B 1 3 ? -19.719 -6.367 -0.452 1 38.31 3 LYS B O 1
ATOM 844 N N . ASN B 1 4 ? -19.406 -7.273 -2.127 1 45.22 4 ASN B N 1
ATOM 845 C CA . ASN B 1 4 ? -18.094 -7.867 -1.896 1 45.22 4 ASN B CA 1
ATOM 846 C C . ASN B 1 4 ? -17.047 -6.805 -1.596 1 45.22 4 ASN B C 1
ATOM 848 O O . ASN B 1 4 ? -16.203 -6.5 -2.445 1 45.22 4 ASN B O 1
ATOM 852 N N . ASN B 1 5 ? -17.516 -5.723 -0.954 1 58.06 5 ASN B N 1
ATOM 853 C CA . ASN B 1 5 ? -16.609 -4.625 -0.632 1 58.06 5 ASN B CA 1
ATOM 854 C C . ASN B 1 5 ? -15.445 -5.098 0.233 1 58.06 5 ASN B C 1
ATOM 856 O O . ASN B 1 5 ? -15.648 -5.531 1.368 1 58.06 5 ASN B O 1
ATOM 860 N N . CYS B 1 6 ? -14.422 -5.574 -0.324 1 81.94 6 CYS B N 1
ATOM 861 C CA . CYS B 1 6 ? -13.203 -6.121 0.276 1 81.94 6 CYS B CA 1
ATOM 862 C C . CYS B 1 6 ? -12.531 -5.09 1.168 1 81.94 6 CYS B C 1
ATOM 864 O O . CYS B 1 6 ? -12.109 -4.031 0.694 1 81.94 6 CYS B O 1
ATOM 866 N N . PRO B 1 7 ? -12.773 -5.242 2.502 1 91.62 7 PRO B N 1
ATOM 867 C CA . PRO B 1 7 ? -12.125 -4.336 3.453 1 91.62 7 PRO B CA 1
ATOM 868 C C . PRO B 1 7 ? -10.719 -3.93 3.02 1 91.62 7 PRO B C 1
ATOM 870 O O . PRO B 1 7 ? -10.328 -2.771 3.186 1 91.62 7 PRO B O 1
ATOM 873 N N . LEU B 1 8 ? -10.094 -4.836 2.438 1 93.19 8 LEU B N 1
ATOM 874 C CA . LEU B 1 8 ? -8.742 -4.52 1.978 1 93.19 8 LEU B CA 1
ATOM 875 C C . LEU B 1 8 ? -8.781 -3.473 0.87 1 93.19 8 LEU B C 1
ATOM 877 O O . LEU B 1 8 ? -7.93 -2.58 0.825 1 93.19 8 LEU B O 1
ATOM 881 N N . HIS B 1 9 ? -9.766 -3.559 0.064 1 91.31 9 HIS B N 1
ATOM 882 C CA . HIS B 1 9 ? -9.922 -2.566 -0.994 1 91.31 9 HIS B CA 1
ATOM 883 C C . HIS B 1 9 ? -10.094 -1.167 -0.416 1 91.31 9 HIS B C 1
ATOM 885 O O . HIS B 1 9 ? -9.516 -0.205 -0.925 1 91.31 9 HIS B O 1
ATOM 891 N N . TYR B 1 10 ? -10.914 -1.094 0.547 1 91.62 10 TYR B N 1
ATOM 892 C CA . TYR B 1 10 ? -11.117 0.19 1.207 1 91.62 10 TYR B CA 1
ATOM 893 C C . TYR B 1 10 ? -9.805 0.747 1.743 1 91.62 10 TYR B C 1
ATOM 895 O O . TYR B 1 10 ? -9.477 1.911 1.506 1 91.62 10 TYR B O 1
ATOM 903 N N . THR B 1 11 ? -9.055 -0.06 2.471 1 94.81 11 THR B N 1
ATOM 904 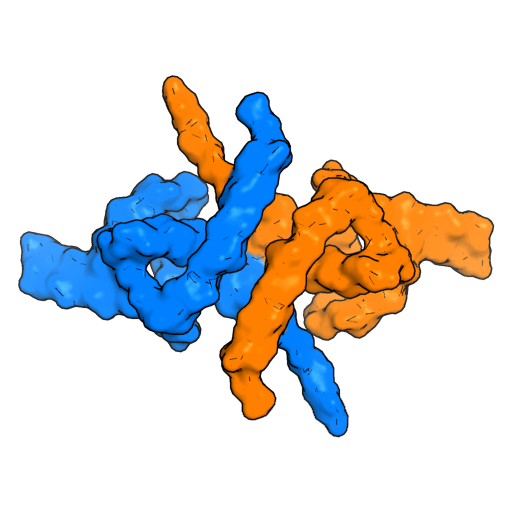C CA . THR B 1 11 ? -7.766 0.349 3.021 1 94.81 11 THR B CA 1
ATOM 905 C C . THR B 1 11 ? -6.836 0.84 1.916 1 94.81 11 THR B C 1
ATOM 907 O O . THR B 1 11 ? -6.242 1.915 2.029 1 94.81 11 THR B O 1
ATOM 910 N N . LEU B 1 12 ? -6.82 0.112 0.82 1 94.38 12 LEU B N 1
ATOM 911 C CA . LEU B 1 12 ? -5.871 0.408 -0.246 1 94.38 12 LEU B CA 1
ATOM 912 C C . LEU B 1 12 ? -6.312 1.631 -1.044 1 94.38 12 LEU B C 1
ATOM 914 O O . LEU B 1 12 ? -5.48 2.332 -1.624 1 94.38 12 LEU B O 1
ATOM 918 N N . ASN B 1 13 ? -7.574 1.931 -1.001 1 92.25 13 ASN B N 1
ATOM 919 C CA . ASN B 1 13 ? -8.039 3.188 -1.574 1 92.25 13 ASN B CA 1
ATOM 920 C C . ASN B 1 13 ? -7.52 4.391 -0.792 1 92.25 13 ASN B C 1
ATOM 922 O O . ASN B 1 13 ? -7.305 5.461 -1.361 1 92.25 13 ASN B O 1
ATOM 926 N N . LEU B 1 14 ? -7.262 4.168 0.416 1 94.44 14 LEU B N 1
ATOM 927 C CA . LEU B 1 14 ? -6.871 5.273 1.282 1 94.44 14 LEU B CA 1
ATOM 928 C C . LEU B 1 14 ? -5.352 5.391 1.362 1 94.44 14 LEU B C 1
ATOM 930 O O . LEU B 1 14 ? -4.812 6.5 1.4 1 94.44 14 LEU B O 1
ATOM 934 N N . ILE B 1 15 ? -4.664 4.191 1.33 1 95 15 ILE B N 1
ATOM 935 C CA . ILE B 1 15 ? -3.232 4.301 1.6 1 95 15 ILE B CA 1
ATOM 936 C C . ILE B 1 15 ? -2.453 3.465 0.588 1 95 15 ILE B C 1
ATOM 938 O O . ILE B 1 15 ? -1.257 3.221 0.766 1 95 15 ILE B O 1
ATOM 942 N N . GLY B 1 16 ? -3.094 3.057 -0.466 1 91.81 16 GLY B N 1
ATOM 943 C CA . GLY B 1 16 ? -2.52 2.078 -1.376 1 91.81 16 GLY B CA 1
ATOM 944 C C . GLY B 1 16 ? -1.588 2.693 -2.404 1 91.81 16 GLY B C 1
ATOM 945 O O . GLY B 1 16 ? -1.36 2.115 -3.469 1 91.81 16 GLY B O 1
ATOM 946 N N . THR B 1 17 ? -1.18 3.865 -2.248 1 90.31 17 THR B N 1
ATOM 947 C CA . THR B 1 17 ? -0.141 4.438 -3.098 1 90.31 17 THR B CA 1
ATOM 948 C C . THR B 1 17 ? 1.148 4.648 -2.309 1 90.31 17 THR B C 1
ATOM 950 O O . THR B 1 17 ? 1.115 4.809 -1.087 1 90.31 17 THR B O 1
ATOM 953 N N . LYS B 1 18 ? 2.26 4.738 -3.031 1 88.19 18 LYS B N 1
ATOM 954 C CA . LYS B 1 18 ? 3.586 4.707 -2.42 1 88.19 18 LYS B CA 1
ATOM 955 C C . LYS B 1 18 ? 3.789 5.902 -1.49 1 88.19 18 LYS B C 1
ATOM 957 O O . LYS B 1 18 ? 4.273 5.746 -0.369 1 88.19 18 LYS B O 1
ATOM 962 N N . TRP B 1 19 ? 3.324 7.031 -1.802 1 94.19 19 TRP B N 1
ATOM 963 C CA . TRP B 1 19 ? 3.666 8.242 -1.06 1 94.19 19 TRP B CA 1
ATOM 964 C C . TRP B 1 19 ? 2.836 8.352 0.215 1 94.19 19 T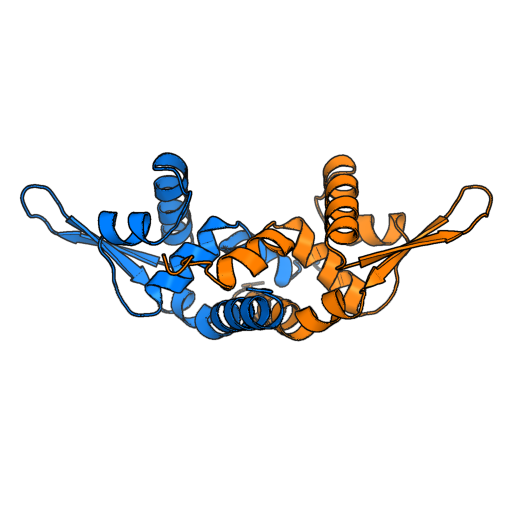RP B C 1
ATOM 966 O O . TRP B 1 19 ? 3.293 8.906 1.215 1 94.19 19 TRP B O 1
ATOM 976 N N . LYS B 1 20 ? 1.643 7.758 0.181 1 97.19 20 LYS B N 1
ATOM 977 C CA . LYS B 1 20 ? 0.715 7.922 1.296 1 97.19 20 LYS B CA 1
ATOM 978 C C . LYS B 1 20 ? 1.254 7.258 2.561 1 97.19 20 LYS B C 1
ATOM 980 O O . LYS B 1 20 ? 1.386 7.91 3.6 1 97.19 20 LYS B O 1
ATOM 985 N N . PRO B 1 21 ? 1.704 6.031 2.443 1 97.19 21 PRO B N 1
ATOM 986 C CA . PRO B 1 21 ? 2.244 5.426 3.66 1 97.19 21 PRO B CA 1
ATOM 987 C C . PRO B 1 21 ? 3.529 6.098 4.137 1 97.19 21 PRO B C 1
ATOM 989 O O . PRO B 1 21 ? 3.791 6.156 5.34 1 97.19 21 PRO B O 1
ATOM 992 N N . LEU B 1 22 ? 4.34 6.598 3.252 1 96.5 2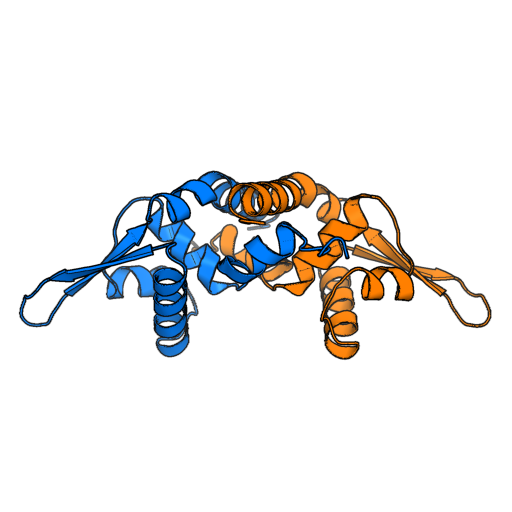2 LEU B N 1
ATOM 993 C CA . LEU B 1 22 ? 5.578 7.262 3.633 1 96.5 22 LEU B CA 1
ATOM 994 C C . LEU B 1 22 ? 5.293 8.539 4.418 1 96.5 22 LEU B C 1
ATOM 996 O O . LEU B 1 22 ? 5.914 8.789 5.453 1 96.5 22 LEU B O 1
ATOM 1000 N N . ILE B 1 23 ? 4.34 9.273 3.949 1 97.31 23 ILE B N 1
ATOM 1001 C CA . ILE B 1 23 ? 3.955 10.508 4.625 1 97.31 23 ILE B CA 1
ATOM 1002 C C . ILE B 1 23 ? 3.381 10.188 6 1 97.31 23 ILE B C 1
ATOM 1004 O O . ILE B 1 23 ? 3.797 10.766 7.004 1 97.31 23 ILE B O 1
ATOM 1008 N N . LEU B 1 24 ? 2.514 9.242 6.066 1 98.38 24 LEU B N 1
ATOM 1009 C CA . LEU B 1 24 ? 1.874 8.859 7.32 1 98.38 24 LEU B CA 1
ATOM 1010 C C . LEU B 1 24 ? 2.906 8.375 8.328 1 98.38 24 LEU B C 1
ATOM 1012 O O . LEU B 1 24 ? 2.824 8.703 9.516 1 98.38 24 LEU B O 1
ATOM 1016 N N . PHE B 1 25 ? 3.844 7.652 7.832 1 97.81 25 PHE B N 1
ATOM 1017 C CA . PHE B 1 25 ? 4.879 7.082 8.688 1 97.81 25 PHE B CA 1
ATOM 1018 C C . PHE B 1 25 ? 5.691 8.18 9.359 1 97.81 25 PHE B C 1
ATOM 1020 O O . PHE B 1 25 ? 5.949 8.125 10.562 1 97.81 25 PHE B O 1
ATOM 1027 N N . HIS B 1 26 ? 6.105 9.164 8.602 1 97.12 26 HIS B N 1
ATOM 1028 C CA . HIS B 1 26 ? 6.938 10.234 9.133 1 97.12 26 HIS B CA 1
ATOM 1029 C C . HIS B 1 26 ? 6.164 11.102 10.125 1 97.12 26 HIS B C 1
ATOM 1031 O O . HIS B 1 26 ? 6.758 11.75 10.984 1 97.12 26 HIS B O 1
ATOM 1037 N N . LEU B 1 27 ? 4.844 11.047 10.109 1 98.31 27 LEU B N 1
ATOM 1038 C CA . LEU B 1 27 ? 4.016 11.852 11 1 98.31 27 LEU B CA 1
ATOM 1039 C C . LEU B 1 27 ? 3.713 11.094 12.289 1 98.31 27 LEU B C 1
ATOM 1041 O O . LEU B 1 27 ? 3.113 11.648 13.219 1 98.31 27 LEU B O 1
ATOM 1045 N N . LEU B 1 28 ? 4.109 9.859 12.328 1 97.94 28 LEU B N 1
ATOM 1046 C CA . LEU B 1 28 ? 3.873 9.062 13.531 1 97.94 28 LEU B CA 1
ATOM 1047 C C . LEU B 1 28 ? 4.578 9.664 14.734 1 97.94 28 LEU B C 1
ATOM 1049 O O . LEU B 1 28 ? 4.10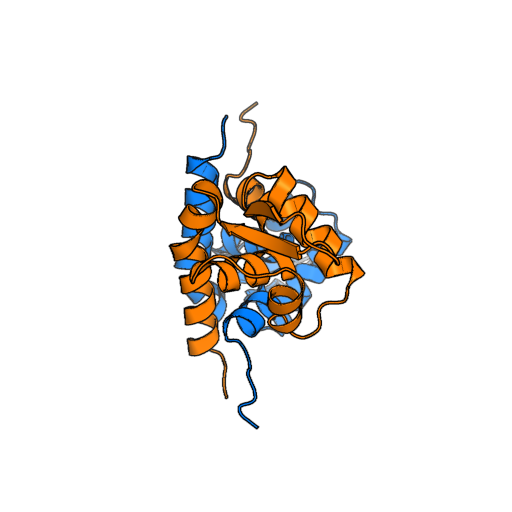5 9.539 15.867 1 97.94 28 LEU B O 1
ATOM 1053 N N . ASP B 1 29 ? 5.648 10.312 14.5 1 95.56 29 ASP B N 1
ATOM 1054 C CA . ASP B 1 29 ? 6.441 10.867 15.594 1 95.56 29 ASP B CA 1
ATOM 1055 C C . ASP B 1 29 ? 5.934 12.25 16 1 95.56 29 ASP B C 1
ATOM 1057 O O . ASP B 1 29 ? 6.477 12.875 16.922 1 95.56 29 ASP B O 1
ATOM 1061 N N . GLY B 1 30 ? 4.961 12.781 15.289 1 97.88 30 GLY B N 1
ATOM 1062 C CA . GLY B 1 30 ? 4.379 14.07 15.609 1 97.88 30 GLY B CA 1
ATOM 1063 C C . GLY B 1 30 ? 4.195 14.961 14.398 1 97.88 30 GLY B C 1
ATOM 1064 O O . GLY B 1 30 ? 4.535 14.57 13.273 1 97.88 30 GLY B O 1
ATOM 1065 N N . PRO B 1 31 ? 3.609 16.141 14.68 1 98.5 31 PRO B N 1
ATOM 1066 C CA . PRO B 1 31 ? 3.381 17.094 13.586 1 98.5 31 PRO B CA 1
ATOM 1067 C C . PRO B 1 31 ? 4.68 17.547 12.922 1 98.5 31 PRO B C 1
ATOM 1069 O O . PRO B 1 31 ? 5.707 17.672 13.594 1 98.5 31 PRO B O 1
ATOM 1072 N N . LEU B 1 32 ? 4.598 17.781 11.625 1 98.56 32 LEU B N 1
ATOM 1073 C CA . LEU B 1 32 ? 5.73 18.312 10.875 1 98.56 32 LEU B CA 1
ATOM 1074 C C . LEU B 1 32 ? 5.289 19.453 9.945 1 98.56 32 LEU B C 1
ATOM 1076 O O . LEU B 1 32 ? 4.203 19.391 9.367 1 98.56 32 LEU B O 1
ATOM 1080 N N . ARG B 1 33 ? 6.211 20.391 9.875 1 98.06 33 ARG B N 1
ATOM 1081 C CA . ARG B 1 33 ? 5.992 21.422 8.875 1 98.06 33 ARG B CA 1
ATOM 1082 C C . ARG B 1 33 ? 6.059 20.844 7.465 1 98.06 33 ARG B C 1
ATOM 1084 O O . ARG B 1 33 ? 6.82 19.906 7.207 1 98.06 33 ARG B O 1
ATOM 1091 N N . SER B 1 34 ? 5.305 21.5 6.578 1 97.81 34 SER B N 1
ATOM 1092 C CA . SER B 1 34 ? 5.164 21 5.215 1 97.81 34 SER B CA 1
ATOM 1093 C C . SER B 1 34 ? 6.523 20.812 4.551 1 97.81 34 SER B C 1
ATOM 1095 O O . SER B 1 34 ? 6.82 19.734 4.027 1 97.81 34 SER B O 1
ATOM 1097 N N . GLY B 1 35 ? 7.34 21.812 4.625 1 97 35 GLY B N 1
ATOM 1098 C CA . GLY B 1 35 ? 8.648 21.734 3.998 1 97 35 GLY B CA 1
ATOM 1099 C C . GLY B 1 35 ? 9.531 20.641 4.574 1 97 35 GLY B C 1
ATOM 1100 O O . GLY B 1 35 ? 10.234 19.953 3.836 1 97 35 GLY B O 1
ATOM 1101 N N . VAL B 1 36 ? 9.516 20.453 5.844 1 97.31 36 VAL B N 1
ATOM 1102 C CA . VAL B 1 36 ? 10.289 19.422 6.539 1 97.31 36 VAL B CA 1
ATOM 1103 C C . VAL B 1 36 ? 9.781 18.047 6.156 1 97.31 36 VAL B C 1
ATOM 1105 O O . VAL B 1 36 ? 10.57 17.141 5.863 1 97.31 36 VAL B O 1
ATOM 1108 N N . LEU B 1 37 ? 8.477 17.891 6.141 1 97.56 37 LEU B N 1
ATOM 1109 C CA . LEU B 1 37 ? 7.852 16.625 5.777 1 97.56 37 LEU B CA 1
ATOM 1110 C C . LEU B 1 37 ? 8.234 16.219 4.359 1 97.56 37 LEU B C 1
ATOM 1112 O O . LEU B 1 37 ? 8.633 15.07 4.121 1 97.56 37 LEU B O 1
ATOM 1116 N N . GLN B 1 38 ? 8.156 17.125 3.451 1 97.25 38 GLN B N 1
ATOM 1117 C CA . GLN B 1 38 ? 8.492 16.828 2.064 1 97.25 38 GLN B CA 1
ATOM 1118 C C . GLN B 1 38 ? 9.953 16.391 1.939 1 97.25 38 GLN B C 1
ATOM 1120 O O . GLN B 1 38 ? 10.258 15.445 1.209 1 97.25 38 GLN B O 1
ATOM 1125 N N . LYS B 1 39 ? 10.844 17 2.672 1 95.75 39 LYS B N 1
ATOM 1126 C CA . LYS B 1 39 ? 12.273 16.703 2.609 1 95.75 39 LYS B CA 1
ATOM 1127 C C . LYS B 1 39 ? 12.578 15.312 3.143 1 95.75 39 LYS B C 1
ATOM 1129 O O . LYS B 1 39 ? 13.547 14.68 2.727 1 95.75 39 LYS B O 1
ATOM 1134 N N . LYS B 1 40 ? 11.766 14.828 4.023 1 94.19 40 LYS B N 1
ATOM 1135 C CA . LYS B 1 40 ? 11.969 13.523 4.629 1 94.19 40 LYS B CA 1
ATOM 1136 C C . LYS B 1 40 ? 11.602 12.398 3.658 1 94.19 40 LYS B C 1
ATOM 1138 O O . LYS B 1 40 ? 11.984 11.242 3.863 1 94.19 40 LYS B O 1
ATOM 1143 N N . ILE B 1 41 ? 10.859 12.742 2.637 1 93.19 41 ILE B N 1
ATOM 1144 C CA . ILE B 1 41 ? 10.398 11.742 1.677 1 93.19 41 ILE B CA 1
ATOM 1145 C C . ILE B 1 41 ? 11.258 11.812 0.412 1 93.19 41 ILE B C 1
ATOM 1147 O O . ILE B 1 41 ? 10.961 12.594 -0.499 1 93.19 41 ILE B O 1
ATOM 1151 N N . SER B 1 42 ? 12.172 10.945 0.341 1 88.5 42 SER B N 1
ATOM 1152 C CA . SER B 1 42 ? 13.125 10.953 -0.763 1 88.5 42 SER B CA 1
ATOM 1153 C C . SER B 1 42 ? 12.445 10.625 -2.086 1 88.5 42 SER B C 1
ATOM 1155 O O . SER B 1 42 ? 11.703 9.641 -2.18 1 88.5 42 SER B O 1
ATOM 1157 N N . GLY B 1 43 ? 12.695 11.562 -3.014 1 90.81 43 GLY B N 1
ATOM 1158 C CA . GLY B 1 43 ? 12.305 11.234 -4.375 1 90.81 43 GLY B CA 1
ATOM 1159 C C . GLY B 1 43 ? 10.93 11.766 -4.742 1 90.81 43 GLY B C 1
ATOM 1160 O O . GLY B 1 43 ? 10.531 11.719 -5.906 1 90.81 43 GLY B O 1
ATOM 1161 N N . VAL B 1 44 ? 10.227 12.336 -3.781 1 93.88 44 VAL B N 1
ATOM 1162 C CA . VAL B 1 44 ? 8.875 12.82 -4.078 1 93.88 44 VAL B CA 1
ATOM 1163 C C . VAL B 1 44 ? 8.945 14.211 -4.703 1 93.88 44 VAL B C 1
ATOM 1165 O O . VAL B 1 44 ? 9.688 15.07 -4.23 1 93.88 44 VAL B O 1
ATOM 1168 N N . SER B 1 45 ? 8.25 14.43 -5.773 1 96.44 45 SER B N 1
ATOM 1169 C CA . SER B 1 45 ? 8.148 15.758 -6.355 1 96.44 45 SER B CA 1
ATOM 1170 C C . SER B 1 45 ? 7.18 16.641 -5.562 1 96.44 45 SER B C 1
ATOM 1172 O O . SER B 1 45 ? 6.34 16.125 -4.82 1 96.44 45 SER B O 1
ATOM 1174 N N . ASN B 1 46 ? 7.301 17.906 -5.785 1 96.81 46 ASN B N 1
ATOM 1175 C CA . ASN B 1 46 ? 6.391 18.844 -5.141 1 96.81 46 ASN B CA 1
ATOM 1176 C C . ASN B 1 46 ? 4.938 18.562 -5.516 1 96.81 46 ASN B C 1
ATOM 1178 O O . ASN B 1 46 ? 4.051 18.625 -4.664 1 96.81 46 ASN B O 1
ATOM 1182 N N . LYS B 1 47 ? 4.719 18.344 -6.68 1 97.75 47 LYS B N 1
ATOM 1183 C CA . LYS B 1 47 ? 3.367 18.078 -7.164 1 97.75 47 LYS B CA 1
ATOM 1184 C C . LYS B 1 47 ? 2.77 16.859 -6.469 1 97.75 47 LYS B C 1
ATOM 1186 O O . LYS B 1 47 ? 1.661 16.922 -5.93 1 97.75 47 LYS B O 1
ATOM 1191 N N . MET B 1 48 ? 3.533 15.758 -6.496 1 97.12 48 MET B N 1
ATOM 1192 C CA . MET B 1 48 ? 3.051 14.516 -5.906 1 97.12 48 MET B CA 1
ATOM 1193 C C . MET B 1 48 ? 2.881 14.648 -4.398 1 97.12 48 MET B C 1
ATOM 1195 O O . MET B 1 48 ? 1.95 14.086 -3.82 1 97.12 48 MET B O 1
ATOM 1199 N N . PHE B 1 49 ? 3.795 15.367 -3.812 1 97.94 49 PHE B N 1
ATOM 1200 C CA . PHE B 1 49 ? 3.674 15.625 -2.383 1 97.94 49 PHE B CA 1
ATOM 1201 C C . PHE B 1 49 ? 2.377 16.359 -2.074 1 97.94 49 PHE B C 1
ATOM 1203 O O . PHE B 1 49 ? 1.582 15.914 -1.245 1 97.94 49 PHE B O 1
ATOM 1210 N N . THR B 1 50 ? 2.107 17.469 -2.725 1 98.12 50 THR B N 1
ATOM 1211 C CA . THR B 1 50 ? 0.934 18.312 -2.5 1 98.12 50 THR B CA 1
ATOM 1212 C C . THR B 1 50 ? -0.349 17.531 -2.75 1 98.12 50 THR B C 1
ATOM 1214 O O . THR B 1 50 ? -1.287 17.578 -1.954 1 98.12 50 THR B O 1
ATOM 1217 N N . GLN B 1 51 ? -0.334 16.797 -3.824 1 98.12 51 GLN B N 1
ATOM 1218 C CA . GLN B 1 51 ? -1.492 15.969 -4.141 1 98.12 51 GLN B CA 1
ATOM 1219 C C . GLN B 1 51 ? -1.752 14.945 -3.035 1 98.12 51 GLN B C 1
ATOM 1221 O O . GLN B 1 51 ? -2.9 14.727 -2.641 1 98.12 51 GLN B O 1
ATOM 1226 N N . THR B 1 52 ? -0.7 14.336 -2.557 1 98.19 52 THR B N 1
ATOM 1227 C CA . THR B 1 52 ? -0.816 13.266 -1.567 1 98.19 52 THR B CA 1
ATOM 1228 C C . THR B 1 52 ? -1.331 13.82 -0.24 1 98.19 52 THR B C 1
ATOM 1230 O O . THR B 1 52 ? -2.242 13.25 0.362 1 98.19 52 THR B O 1
ATOM 1233 N N . VAL B 1 53 ? -0.806 14.914 0.239 1 98.44 53 VAL B N 1
ATOM 1234 C CA . VAL B 1 53 ? -1.232 15.469 1.522 1 98.44 53 VAL B CA 1
ATOM 1235 C C . VAL B 1 53 ? -2.678 15.953 1.423 1 98.44 53 VAL B C 1
ATOM 1237 O O . VAL B 1 53 ? -3.438 15.859 2.391 1 98.44 53 VAL B O 1
ATOM 1240 N N . ARG B 1 54 ? -3.07 16.453 0.289 1 98.44 54 ARG B N 1
ATOM 1241 C CA . ARG B 1 54 ? -4.457 16.859 0.092 1 98.44 54 ARG B CA 1
ATOM 1242 C C . ARG B 1 54 ? -5.398 15.664 0.177 1 98.44 54 ARG B C 1
ATOM 1244 O O . ARG B 1 54 ? -6.438 15.734 0.835 1 98.44 54 ARG B O 1
ATOM 1251 N N . GLU B 1 55 ? -5.074 14.617 -0.492 1 98.25 55 GLU B N 1
ATOM 1252 C CA . GLU B 1 55 ? -5.895 13.406 -0.458 1 98.25 55 GLU B CA 1
ATOM 1253 C C . GLU B 1 55 ? -5.98 12.836 0.954 1 98.25 55 GLU B C 1
ATOM 1255 O O . GLU B 1 55 ? -7.055 12.438 1.403 1 98.25 55 GLU B O 1
ATOM 1260 N N . LEU B 1 56 ? -4.844 12.789 1.603 1 98.56 56 LEU B N 1
ATOM 1261 C CA . LEU B 1 56 ? -4.809 12.273 2.969 1 98.56 56 LEU B CA 1
ATOM 1262 C C . LEU B 1 56 ? -5.676 13.125 3.891 1 98.56 56 LEU B C 1
ATOM 1264 O O . LEU B 1 56 ? -6.328 12.602 4.793 1 98.56 56 LEU B O 1
ATOM 1268 N N . GLU B 1 57 ? -5.617 14.445 3.68 1 98.69 57 GLU B N 1
ATOM 1269 C CA . GLU B 1 57 ? -6.465 15.352 4.457 1 98.69 57 GLU B CA 1
ATOM 1270 C C . GLU B 1 57 ? -7.941 15.117 4.156 1 98.69 57 GLU B C 1
ATOM 1272 O O . GLU B 1 57 ? -8.758 15.008 5.074 1 98.69 57 GLU B O 1
ATOM 1277 N N . GLN B 1 58 ? -8.328 15.031 2.889 1 98.12 58 GLN B N 1
ATOM 1278 C CA . GLN B 1 58 ? -9.703 14.805 2.461 1 98.12 58 GLN B CA 1
ATOM 1279 C C . GLN B 1 58 ? -10.25 13.5 3.027 1 98.12 58 GLN B C 1
ATOM 1281 O O . GLN B 1 58 ? -11.422 13.414 3.383 1 98.12 58 GLN B O 1
ATOM 1286 N N . ASP B 1 59 ? -9.367 12.516 3.152 1 96.88 59 ASP B N 1
ATOM 1287 C CA . ASP B 1 59 ? -9.773 11.195 3.627 1 96.88 59 ASP B CA 1
ATOM 1288 C C . ASP B 1 59 ? -9.734 11.125 5.152 1 96.88 59 ASP B C 1
ATOM 1290 O O . ASP B 1 59 ? -10.039 10.078 5.738 1 96.88 59 ASP B O 1
ATOM 1294 N N . GLY B 1 60 ? -9.32 12.18 5.754 1 97.75 60 GLY B N 1
ATOM 1295 C CA . GLY B 1 60 ? -9.383 12.289 7.199 1 97.75 60 GLY B CA 1
ATOM 1296 C C . GLY B 1 60 ? -8.25 11.57 7.902 1 97.75 60 GLY B C 1
ATOM 1297 O O . GLY B 1 60 ? -8.383 11.156 9.055 1 97.75 60 GLY B O 1
ATOM 1298 N N . LEU B 1 61 ? -7.164 11.398 7.227 1 98.5 61 LEU B N 1
ATOM 1299 C CA . LEU B 1 61 ? -6.043 10.68 7.82 1 98.5 61 LEU B CA 1
ATOM 1300 C C . LEU B 1 61 ? -5.027 11.656 8.414 1 98.5 61 LEU B C 1
ATOM 1302 O O . LEU B 1 61 ? -4.301 11.305 9.344 1 98.5 61 LEU B O 1
ATOM 1306 N N . ILE B 1 62 ? -4.953 12.852 7.84 1 98.81 62 ILE B N 1
ATOM 1307 C CA . ILE B 1 62 ? -4.094 13.875 8.422 1 98.81 62 ILE B CA 1
ATOM 1308 C C . ILE B 1 62 ? -4.879 15.172 8.586 1 98.81 62 ILE B C 1
ATOM 1310 O O . ILE B 1 62 ? -5.926 15.359 7.961 1 98.81 62 ILE B O 1
ATOM 1314 N N . ALA B 1 63 ? -4.41 15.984 9.5 1 98.81 63 ALA B N 1
ATOM 1315 C CA . ALA B 1 63 ? -4.926 17.328 9.727 1 98.81 63 ALA B CA 1
ATOM 1316 C C . ALA B 1 63 ? -3.914 18.391 9.281 1 98.81 63 ALA B C 1
ATOM 1318 O O . ALA B 1 63 ? -2.709 18.219 9.484 1 98.81 63 ALA B O 1
ATOM 1319 N N . ARG B 1 64 ? -4.422 19.359 8.648 1 98.31 64 ARG B N 1
ATOM 1320 C CA . ARG B 1 64 ? -3.633 20.5 8.172 1 98.31 64 ARG B CA 1
ATOM 1321 C C . ARG B 1 64 ? -3.844 21.719 9.047 1 98.31 64 ARG B C 1
ATOM 1323 O O . ARG B 1 64 ? -4.98 22.141 9.281 1 98.31 64 ARG B O 1
ATOM 1330 N N . LYS B 1 65 ? -2.799 22.281 9.625 1 98.25 65 LYS B N 1
ATOM 1331 C CA . LYS B 1 65 ? -2.859 23.516 10.422 1 98.25 65 LYS B CA 1
ATOM 1332 C C . LYS B 1 65 ? -2.035 24.625 9.789 1 98.25 65 LYS B C 1
ATOM 1334 O O . LYS B 1 65 ? -0.863 24.422 9.461 1 98.25 65 LYS B O 1
ATOM 1339 N N . VAL B 1 66 ? -2.65 25.734 9.656 1 97.19 66 VAL B N 1
ATOM 1340 C CA . VAL B 1 66 ? -1.975 26.891 9.07 1 97.19 66 VAL B CA 1
ATOM 1341 C C . VAL B 1 66 ? -1.66 27.922 10.148 1 97.19 66 VAL B C 1
ATOM 1343 O O . VAL B 1 66 ? -2.523 28.25 10.969 1 97.19 66 VAL B O 1
ATOM 1346 N N . PHE B 1 67 ? -0.45 28.328 10.234 1 96.12 67 PHE B N 1
ATOM 1347 C CA . PHE B 1 67 ? -0.025 29.391 11.141 1 96.12 67 PHE B CA 1
ATOM 1348 C C . PHE B 1 67 ? 0.102 30.719 10.406 1 96.12 67 PHE B C 1
ATOM 1350 O O . PHE B 1 67 ? 0.856 30.828 9.438 1 96.12 67 PHE B O 1
ATOM 1357 N N . PRO B 1 68 ? -0.632 31.625 10.836 1 93 68 PRO B N 1
ATOM 1358 C CA . PRO B 1 68 ? -0.685 32.906 10.156 1 93 68 PRO B CA 1
ATOM 1359 C C . PRO B 1 68 ? 0.559 33.75 10.398 1 93 68 PRO B C 1
ATOM 1361 O O . PRO B 1 68 ? 0.467 34.844 10.992 1 93 68 PRO B O 1
ATOM 1364 N N . VAL B 1 69 ? 1.67 33.344 10.086 1 93.31 69 VAL B N 1
ATOM 1365 C CA . VAL B 1 69 ? 2.932 34.094 10.125 1 93.31 69 VAL B CA 1
ATOM 1366 C C . VAL B 1 69 ? 3.336 34.5 8.711 1 93.31 69 VAL B C 1
ATOM 1368 O O . VAL B 1 69 ? 2.631 34.188 7.742 1 93.31 69 VAL B O 1
ATOM 1371 N N . VAL B 1 70 ? 4.266 35.438 8.57 1 91.88 70 VAL B N 1
ATOM 1372 C CA . VAL B 1 70 ? 4.77 35.844 7.266 1 91.88 70 VAL B CA 1
ATOM 1373 C C . VAL B 1 70 ? 6.191 35.312 7.07 1 91.88 70 VAL B C 1
ATOM 1375 O O . VAL B 1 70 ? 7.102 35.688 7.82 1 91.88 70 VAL B O 1
ATOM 1378 N N . PRO B 1 71 ? 6.352 34.312 6.012 1 91.94 71 PRO B N 1
ATOM 1379 C CA . PRO B 1 71 ? 5.359 33.625 5.18 1 91.94 71 PRO B CA 1
ATOM 1380 C C . PRO B 1 71 ? 4.57 32.562 5.949 1 91.94 71 PRO B C 1
ATOM 1382 O O . PRO B 1 71 ? 5.062 32.031 6.945 1 91.94 71 PRO B O 1
ATOM 1385 N N . PRO B 1 72 ? 3.383 32.25 5.473 1 94.69 72 PRO B N 1
ATOM 1386 C CA . PRO B 1 72 ? 2.549 31.281 6.188 1 94.69 72 PRO B CA 1
ATOM 1387 C C . PRO B 1 72 ? 3.232 29.938 6.359 1 94.69 72 PRO B C 1
ATOM 1389 O O . PRO B 1 72 ? 3.945 29.484 5.461 1 94.69 72 PRO B O 1
ATOM 1392 N N . LYS B 1 73 ? 3.049 29.344 7.508 1 95.38 73 LYS B N 1
ATOM 1393 C CA . LYS B 1 73 ? 3.58 28.016 7.801 1 95.38 73 LYS B CA 1
ATOM 1394 C C . LYS B 1 73 ? 2.461 26.984 7.883 1 95.38 73 LYS B C 1
ATOM 1396 O O . LYS B 1 73 ? 1.4 27.25 8.453 1 95.38 73 LYS B O 1
ATOM 1401 N N . VAL B 1 74 ? 2.711 25.906 7.266 1 97.62 74 VAL B N 1
ATOM 1402 C CA . VAL B 1 74 ? 1.747 24.812 7.305 1 97.62 74 VAL B CA 1
ATOM 1403 C C . VAL B 1 74 ? 2.352 23.625 8.039 1 97.62 74 VAL B C 1
ATOM 1405 O O . VAL B 1 74 ? 3.521 23.281 7.836 1 97.62 74 VAL B O 1
ATOM 1408 N N . GLU B 1 75 ? 1.479 23.031 8.922 1 98.5 75 GLU B N 1
ATOM 1409 C CA . GLU B 1 75 ? 1.875 21.812 9.633 1 98.5 75 GLU B CA 1
ATOM 1410 C C . GLU B 1 75 ? 0.87 20.688 9.406 1 98.5 75 GLU B C 1
ATOM 1412 O O . GLU B 1 75 ? -0.337 20.938 9.344 1 98.5 75 GLU B O 1
ATOM 1417 N N . TYR B 1 76 ? 1.427 19.531 9.297 1 98.81 76 TYR B N 1
ATOM 1418 C CA . TYR B 1 76 ? 0.583 18.344 9.203 1 98.81 76 TYR B CA 1
ATOM 1419 C C . TYR B 1 76 ? 0.749 17.469 10.43 1 98.81 76 TYR B C 1
ATOM 1421 O O . TYR B 1 76 ? 1.852 17.328 10.969 1 98.81 76 TYR B O 1
ATOM 1429 N N . SER B 1 77 ? -0.36 16.875 10.844 1 98.88 77 SER B N 1
ATOM 1430 C CA . SER B 1 77 ? -0.377 15.891 11.922 1 98.88 77 SER B CA 1
ATOM 1431 C C . SER B 1 77 ? -1.346 14.75 11.617 1 98.88 77 SER B C 1
ATOM 1433 O O . SER B 1 77 ? -2.215 14.891 10.75 1 98.88 77 SER B O 1
ATOM 1435 N N . LEU B 1 78 ? -1.136 13.633 12.297 1 98.81 78 LEU B N 1
ATOM 1436 C CA . LEU B 1 78 ? -2.08 12.531 12.141 1 98.81 78 LEU B CA 1
ATOM 1437 C C . LEU B 1 78 ? -3.369 12.812 12.906 1 98.81 78 LEU B C 1
ATOM 1439 O O . LEU B 1 78 ? -3.334 13.344 14.016 1 98.81 78 LEU B O 1
ATOM 1443 N N . THR B 1 79 ? -4.504 12.516 12.25 1 98.69 79 THR B N 1
ATOM 1444 C CA . THR B 1 79 ? -5.742 12.398 13.008 1 98.69 79 THR B CA 1
ATOM 1445 C C . THR B 1 79 ? -5.77 11.086 13.797 1 98.69 79 THR B C 1
ATOM 1447 O O . THR B 1 79 ? -4.828 10.297 13.727 1 98.69 79 THR B O 1
ATOM 1450 N N . ASN B 1 80 ? -6.879 10.898 14.586 1 97.69 80 ASN B N 1
ATOM 1451 C CA . ASN B 1 80 ? -7.047 9.625 15.266 1 97.69 80 ASN B CA 1
ATOM 1452 C C . ASN B 1 80 ? -7.121 8.469 14.273 1 97.69 80 ASN B C 1
ATOM 1454 O O . ASN B 1 80 ? -6.543 7.402 14.516 1 97.69 80 ASN B O 1
ATOM 1458 N N . LYS B 1 81 ? -7.812 8.672 13.164 1 97.38 81 LYS B N 1
ATOM 1459 C CA . LYS B 1 81 ? -7.898 7.668 12.109 1 97.38 81 LYS B CA 1
ATOM 1460 C C . LYS B 1 81 ? -6.523 7.375 11.516 1 97.38 81 LYS B C 1
ATOM 1462 O O . LYS B 1 81 ? -6.156 6.211 11.328 1 97.38 81 LYS B O 1
ATOM 1467 N N . GLY B 1 82 ? -5.762 8.406 11.258 1 98.25 82 GLY B N 1
ATOM 1468 C CA . GLY B 1 82 ? -4.406 8.227 10.758 1 98.25 82 GLY B CA 1
ATOM 1469 C C . GLY B 1 82 ? -3.514 7.469 11.719 1 98.25 82 GLY B C 1
ATOM 1470 O O . GLY B 1 82 ? -2.762 6.586 11.312 1 98.25 82 GLY B O 1
ATOM 1471 N N . LYS B 1 83 ? -3.658 7.809 12.977 1 98.19 83 LYS B N 1
ATOM 1472 C CA . LYS B 1 83 ? -2.848 7.18 14.016 1 98.19 83 LYS B CA 1
ATOM 1473 C C . LYS B 1 83 ? -3.17 5.695 14.141 1 98.19 83 LYS B C 1
ATOM 1475 O O . LYS B 1 83 ? -2.295 4.891 14.469 1 98.19 83 LYS B O 1
ATOM 1480 N N . SER B 1 84 ? -4.367 5.359 13.852 1 97.75 84 SER B N 1
ATOM 1481 C CA . SER B 1 84 ? -4.797 3.973 14 1 97.75 84 SER B CA 1
ATOM 1482 C C . SER B 1 84 ? -4.113 3.07 12.984 1 97.75 84 SER B C 1
ATOM 1484 O O . SER B 1 84 ? -4.176 1.845 13.086 1 97.75 84 SER B O 1
ATOM 1486 N N . LEU B 1 85 ? -3.379 3.648 12 1 97.88 85 LEU B N 1
ATOM 1487 C CA . LEU B 1 85 ? -2.643 2.889 10.992 1 97.88 85 LEU B CA 1
ATOM 1488 C C . LEU B 1 85 ? -1.234 2.566 11.484 1 97.88 85 LEU B C 1
ATOM 1490 O O . LEU B 1 85 ? -0.477 1.879 10.797 1 97.88 85 LEU B O 1
ATOM 1494 N N . GLU B 1 86 ? -0.875 2.965 12.648 1 98.12 86 GLU B N 1
ATOM 1495 C CA . GLU B 1 86 ? 0.501 2.883 13.125 1 98.12 86 GLU B CA 1
ATOM 1496 C C . GLU B 1 86 ? 1.031 1.455 13.039 1 98.12 86 GLU B C 1
ATOM 1498 O O . GLU B 1 86 ? 2.127 1.225 12.523 1 98.12 86 GLU B O 1
ATOM 1503 N N . ASP B 1 87 ? 0.254 0.505 13.5 1 97.62 87 ASP B N 1
ATOM 1504 C CA . ASP B 1 87 ? 0.733 -0.873 13.531 1 97.62 87 ASP B CA 1
ATOM 1505 C C . ASP B 1 87 ? 1.038 -1.386 12.133 1 97.62 87 ASP B C 1
ATOM 1507 O O . ASP B 1 87 ? 2.035 -2.08 11.922 1 97.62 87 ASP B O 1
ATOM 1511 N N . ILE B 1 88 ? 0.206 -1.038 11.211 1 97.69 88 ILE B N 1
ATOM 1512 C CA . ILE B 1 88 ? 0.389 -1.449 9.828 1 97.69 88 ILE B CA 1
ATOM 1513 C C . ILE B 1 88 ? 1.649 -0.8 9.258 1 97.69 88 ILE B C 1
ATOM 1515 O O . ILE B 1 88 ? 2.488 -1.478 8.656 1 97.69 88 ILE B O 1
ATOM 1519 N N . LEU B 1 89 ? 1.818 0.477 9.453 1 97.5 89 LEU B N 1
ATOM 1520 C CA . LEU B 1 89 ? 2.961 1.224 8.938 1 97.5 89 LEU B CA 1
ATOM 1521 C C . LEU B 1 89 ? 4.266 0.697 9.531 1 97.5 89 LEU B C 1
ATOM 1523 O O . LEU B 1 89 ? 5.246 0.505 8.812 1 97.5 89 LEU B O 1
ATOM 1527 N N . ARG B 1 90 ? 4.246 0.458 10.797 1 97.12 90 ARG B N 1
ATOM 1528 C CA . ARG B 1 90 ? 5.441 -0.051 11.461 1 97.12 90 ARG B CA 1
ATOM 1529 C C . ARG B 1 90 ? 5.762 -1.471 11 1 97.12 90 ARG B C 1
ATOM 1531 O O . ARG B 1 90 ? 6.93 -1.834 10.852 1 97.12 90 ARG B O 1
ATOM 1538 N N . SER B 1 91 ? 4.754 -2.287 10.852 1 96.94 91 SER B N 1
ATOM 1539 C CA . SER B 1 91 ? 4.969 -3.641 10.352 1 96.94 91 SER B CA 1
ATOM 1540 C C . SER B 1 91 ? 5.598 -3.627 8.961 1 96.94 91 SER B C 1
ATOM 1542 O O . SER B 1 91 ? 6.48 -4.434 8.664 1 96.94 9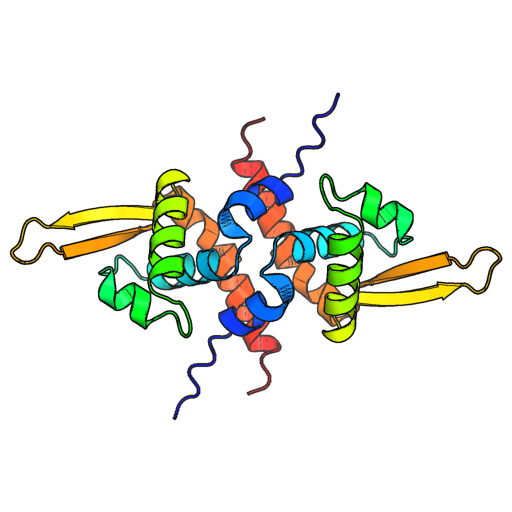1 SER B O 1
ATOM 1544 N N . MET B 1 92 ? 5.145 -2.732 8.102 1 96.44 92 MET B N 1
ATOM 1545 C CA . MET B 1 92 ? 5.734 -2.592 6.77 1 96.44 92 MET B CA 1
ATOM 1546 C C . MET B 1 92 ? 7.195 -2.166 6.863 1 96.44 92 MET B C 1
ATOM 1548 O O . MET B 1 92 ? 8.039 -2.66 6.113 1 96.44 92 MET B O 1
ATOM 1552 N N . ASP B 1 93 ? 7.449 -1.214 7.73 1 95.5 93 ASP B N 1
ATOM 1553 C CA . ASP B 1 93 ? 8.812 -0.749 7.938 1 95.5 93 ASP B CA 1
ATOM 1554 C C . ASP B 1 93 ? 9.711 -1.885 8.422 1 95.5 93 ASP B C 1
ATOM 1556 O O . ASP B 1 93 ? 10.82 -2.068 7.914 1 95.5 93 ASP B O 1
ATOM 1560 N N . GLN B 1 94 ? 9.195 -2.658 9.383 1 95.88 94 GLN B N 1
ATOM 1561 C CA . GLN B 1 94 ? 9.945 -3.768 9.953 1 95.88 94 GLN B CA 1
ATOM 1562 C C . GLN B 1 94 ? 10.188 -4.859 8.914 1 95.88 94 GLN B C 1
ATOM 1564 O O . GLN B 1 94 ? 11.266 -5.457 8.867 1 95.88 94 GLN B O 1
ATOM 1569 N N . TRP B 1 95 ? 9.203 -5.141 8.141 1 96.62 95 TRP B N 1
ATOM 1570 C CA . TRP B 1 95 ? 9.359 -6.137 7.082 1 96.62 95 TRP B CA 1
ATOM 1571 C C . TRP B 1 95 ? 10.461 -5.734 6.113 1 96.62 95 TRP B C 1
ATOM 1573 O O . TRP B 1 95 ? 11.305 -6.555 5.742 1 96.62 95 TRP B O 1
ATOM 1583 N N . GLY B 1 96 ? 10.383 -4.48 5.664 1 94.69 96 GLY B N 1
ATOM 1584 C CA . GLY B 1 96 ? 11.438 -3.986 4.785 1 94.69 96 GLY B CA 1
ATOM 1585 C C . GLY B 1 96 ? 12.828 -4.125 5.379 1 94.69 96 GLY B C 1
ATOM 1586 O O . GLY B 1 96 ? 13.781 -4.438 4.668 1 94.69 96 GLY B O 1
ATOM 1587 N N . ALA B 1 97 ? 12.93 -3.92 6.668 1 93.06 97 ALA B N 1
ATOM 1588 C CA . ALA B 1 97 ? 14.219 -4.012 7.359 1 93.06 97 ALA B CA 1
ATOM 1589 C C . ALA B 1 97 ? 14.734 -5.445 7.367 1 93.06 97 ALA B C 1
ATOM 1591 O O . ALA B 1 97 ? 15.945 -5.672 7.367 1 93.06 97 ALA B O 1
ATOM 1592 N N . ALA B 1 98 ? 13.75 -6.383 7.434 1 91 98 ALA B N 1
ATOM 1593 C CA . ALA B 1 98 ? 14.125 -7.793 7.48 1 91 98 ALA B CA 1
ATOM 1594 C C . ALA B 1 98 ? 14.648 -8.266 6.129 1 91 98 ALA B C 1
ATOM 1596 O O . ALA B 1 98 ? 15.445 -9.211 6.059 1 91 98 ALA B O 1
ATOM 1597 N N . PHE B 1 99 ? 14.156 -7.66 5.113 1 83.38 99 PHE B N 1
ATOM 1598 C CA . PHE B 1 99 ? 14.516 -8.117 3.775 1 83.38 99 PHE B CA 1
ATOM 1599 C C . PHE B 1 99 ? 15.461 -7.129 3.102 1 83.38 99 PHE B C 1
ATOM 1601 O O . PHE B 1 99 ? 16.031 -7.426 2.051 1 83.38 99 PHE B O 1
ATOM 1608 N N . TYR B 1 100 ? 15.383 -5.883 3.658 1 66.38 100 TYR B N 1
ATOM 1609 C CA . TYR B 1 100 ? 16.281 -4.879 3.102 1 66.38 100 TYR B CA 1
ATOM 1610 C C . TYR B 1 100 ? 17.734 -5.332 3.207 1 66.38 100 TYR B C 1
ATOM 1612 O O . TYR B 1 100 ? 18.203 -5.719 4.285 1 66.38 100 TYR B O 1
ATOM 1620 N N . GLU B 1 101 ? 18.141 -6.102 2.311 1 54.44 101 GLU B N 1
ATOM 1621 C CA . GLU B 1 101 ? 19.578 -6.359 2.289 1 54.44 101 GLU B CA 1
ATOM 1622 C C . GLU B 1 101 ? 20.375 -5.059 2.188 1 54.44 101 GLU B C 1
ATOM 1624 O O . GLU B 1 101 ? 20.078 -4.219 1.335 1 54.44 101 GLU B O 1
ATOM 1629 N N . ASP B 1 102 ? 20.844 -4.328 3.371 1 41.25 102 ASP B N 1
ATOM 1630 C CA . ASP B 1 102 ? 21.938 -3.379 3.227 1 41.25 102 ASP B CA 1
ATOM 1631 C C . ASP B 1 102 ? 22.969 -3.891 2.229 1 41.25 102 ASP B C 1
ATOM 1633 O O . ASP B 1 102 ? 23.234 -5.094 2.16 1 41.25 102 ASP B O 1
#

pLDDT: mean 91.95, std 14.44, range [23.97, 98.88]

Sequence (204 aa):
MIKNNCPLHYTLNLIGTKWKPLILFHLLDGPLRSGVLQKKISGVSNKMFTQTVRELEQDGLIARKVFPVVPPKVEYSLTNKGKSLEDILRSMDQWGAAFYEDMIKNNCPLHYTLNLIGTKWKPLILFHLLDGPLRSGVLQKKISGVSNKMFTQTVRELEQDGLIARKVFPVVPPKVEYSLTNKGKSLEDILRSMDQWGAAFYED

Solvent-accessible surface area (backbone atoms only — not comparable to full-atom values): 11329 Å² total; per-residue (Å²): 127,79,71,80,71,45,27,40,55,56,35,33,73,71,45,21,42,55,63,45,50,55,53,54,52,68,26,70,84,36,67,38,41,52,70,58,50,54,67,72,42,81,90,61,47,71,66,58,46,55,52,45,55,50,51,35,35,75,71,47,30,32,43,82,45,76,44,95,50,94,75,70,44,46,33,37,29,56,29,74,65,33,51,70,42,47,67,52,51,49,46,41,27,51,50,12,53,72,63,49,73,129,126,79,72,80,71,47,27,40,54,57,36,33,72,71,44,23,42,55,64,44,50,55,54,55,52,67,26,71,84,38,68,36,42,52,71,60,50,52,68,73,41,82,88,61,47,72,65,61,47,56,52,46,54,49,51,35,36,75,71,48,30,32,42,81,45,76,42,94,50,93,76,70,43,46,32,37,28,58,30,74,66,33,50,70,42,45,66,52,51,49,48,40,26,52,50,12,53,74,64,47,73,128

Radius of gyration: 18.53 Å; Cα contacts (8 Å, |Δi|>4): 269; chains: 2; bounding box: 52×64×40 Å

Nearest PDB structures (foldseek):
  7bzg-assembly3_J  TM=9.205E-01  e=1.109E-09  Bacillus subtilis subsp. subtilis str. 168
  4a5m-assembly1_B  TM=9.601E-01  e=2.183E-09  Bacillus subtilis
  2fsw-assembly1_A  TM=9.392E-01  e=7.026E-09  Porphyromonas gingivalis W83
  4a5n-assembly2_D  TM=9.312E-01  e=1.149E-08  Bacillus subtilis
  1yyv-assembly1_B  TM=8.833E-01  e=6.436E-08  Salmonella enterica subsp. enterica serovar Typhimurium str. LT2

Secondary structure (DSSP, 8-state):
------HHHHHHHHH-STHHHHHHHHGGG--EEHHHHHHHSTT--HHHHHHHHHHHHHTTSEEEEEE-SSS-EEEEEE-HHHHTTHHHHHHHHHHHHHH---/------HHHHHHHHH-SSHHHHHHHHGGGS-EEHHHHHHHSTT--HHHHHHHHHHHHHTTSEEEEEE-SSS-EEEEEE-HHHHTTHHHHHHHHHHHHHH---